Protein AF-A0A7R9D6M9-F1 (afdb_monomer)

Nearest PDB structures (foldseek):
  3lpo-assembly3_C  TM=9.191E-01  e=1.740E-16  Homo sapiens
  3ctt-assembly1_A  TM=8.899E-01  e=1.740E-16  unclassified
  2qmj-assembly1_A  TM=8.897E-01  e=2.655E-16  Homo sapiens
  3l4t-assembly1_A  TM=8.863E-01  e=1.834E-16  Homo sapiens
  3lpp-assembly4_D  TM=9.322E-01  e=1.365E-15  Homo sapiens

Solvent-accessible surface area (backbone atoms only — not comparable to full-atom values): 17136 Å² total; per-residue (Å²): 136,84,58,86,88,43,73,83,57,74,81,57,79,72,51,50,60,60,81,84,39,37,39,42,45,61,80,89,58,89,92,53,48,55,41,77,46,76,38,66,77,36,40,30,23,34,63,90,80,56,42,82,73,45,68,36,71,42,74,47,77,43,76,22,51,99,91,45,73,42,41,32,34,31,33,36,22,31,48,69,45,59,51,83,54,101,42,68,82,56,19,74,74,45,42,35,29,38,44,32,26,24,23,98,81,25,30,20,41,30,64,45,82,49,61,89,86,76,69,93,51,35,74,86,70,46,34,26,30,31,36,41,37,40,34,54,64,57,27,46,34,44,38,59,80,40,77,50,36,93,74,84,48,38,43,36,38,41,38,35,30,55,47,94,62,88,83,87,56,43,24,56,80,81,41,79,50,72,65,48,75,55,70,75,81,92,69,80,85,88,78,83,79,83,92,78,80,56,27,41,44,36,41,59,76,53,76,56,66,63,64,95,55,87,61,67,48,48,31,50,50,70,81,86,78,69,79,73,58,57,66,65,46,59,71,62,65,77,75,68,82,86,82,90,84,67,68,76,69,58,66,69,68,71,80,78,87,89,86,86,84,90,83,89,89,86,85,88,84,85,86,83,83,84,82,85,128

InterPro domains:
  IPR013780 Glycosyl hydrolase, all-beta [G3DSA:2.60.40.1180] (1-77)
  IPR013780 Glycosyl hydrolase, all-beta [G3DSA:2.60.40.1180] (78-193)
  IPR048395 Glycosyl hydrolase family 31, C-terminal domain [PF21365] (1-79)

pLDDT: mean 71.99, std 27.07, range [23.55, 98.38]

Structure (mmCIF, N/CA/C/O backbone):
data_AF-A0A7R9D6M9-F1
#
_entry.id   AF-A0A7R9D6M9-F1
#
loop_
_atom_site.group_PDB
_atom_site.id
_atom_site.type_symbol
_atom_site.label_atom_id
_atom_site.label_alt_id
_atom_site.label_comp_id
_atom_site.label_asym_id
_atom_site.label_entity_id
_atom_site.label_seq_id
_atom_site.pdbx_PDB_ins_code
_atom_site.Cartn_x
_atom_site.Cartn_y
_atom_site.Cartn_z
_atom_site.occupancy
_atom_site.B_iso_or_equiv
_atom_site.auth_seq_id
_atom_site.auth_comp_id
_atom_site.auth_asym_id
_atom_site.auth_atom_id
_atom_site.pdbx_PDB_model_num
ATOM 1 N N . MET A 1 1 ? -14.903 -5.036 -6.578 1.00 66.31 1 MET A N 1
ATOM 2 C CA . MET A 1 1 ? -15.522 -5.324 -5.263 1.00 66.31 1 MET A CA 1
ATOM 3 C C . MET A 1 1 ? -14.760 -6.477 -4.609 1.00 66.31 1 MET A C 1
ATOM 5 O O . MET A 1 1 ? -14.580 -7.490 -5.274 1.00 66.31 1 MET A O 1
ATOM 9 N N . ARG A 1 2 ? -14.240 -6.318 -3.380 1.00 90.12 2 ARG A N 1
ATOM 10 C CA . ARG A 1 2 ? -13.335 -7.298 -2.727 1.00 90.12 2 ARG A CA 1
ATOM 11 C C . ARG A 1 2 ? -14.036 -8.256 -1.755 1.00 90.12 2 ARG A C 1
ATOM 13 O O . ARG A 1 2 ? -13.594 -9.394 -1.635 1.00 90.12 2 ARG A O 1
ATOM 20 N N . PHE A 1 3 ? -15.122 -7.824 -1.114 1.00 93.44 3 PHE A N 1
ATOM 21 C CA . PHE A 1 3 ? -15.822 -8.581 -0.068 1.00 93.44 3 PHE A CA 1
ATOM 22 C C . PHE A 1 3 ? -17.273 -8.946 -0.452 1.00 93.44 3 PHE A C 1
ATOM 24 O O . PHE A 1 3 ? -18.195 -8.676 0.304 1.00 93.44 3 PHE A O 1
ATOM 31 N N . PRO A 1 4 ? -17.525 -9.576 -1.617 1.00 93.94 4 PRO A N 1
ATOM 32 C CA . PRO A 1 4 ? -18.892 -9.840 -2.077 1.00 93.94 4 PRO A CA 1
ATOM 33 C C . PRO A 1 4 ? -19.650 -10.870 -1.224 1.00 93.94 4 PRO A C 1
ATOM 35 O O . PRO A 1 4 ? -20.865 -10.967 -1.342 1.00 93.94 4 PRO A O 1
ATOM 38 N N . LEU A 1 5 ? -18.955 -11.661 -0.400 1.00 95.06 5 LEU A N 1
ATOM 39 C CA . LEU A 1 5 ? -19.565 -12.663 0.486 1.00 95.06 5 LEU A CA 1
ATOM 40 C C . LEU A 1 5 ? -19.966 -12.095 1.854 1.00 95.06 5 LEU A C 1
ATOM 42 O O . LEU A 1 5 ? -20.573 -12.805 2.650 1.00 95.06 5 LEU A O 1
ATOM 46 N N . ASP A 1 6 ? -19.618 -10.839 2.124 1.00 94.62 6 ASP A N 1
ATOM 47 C CA . ASP A 1 6 ? -19.946 -10.141 3.358 1.00 94.62 6 ASP A CA 1
ATOM 48 C C . ASP A 1 6 ? -21.093 -9.164 3.082 1.00 94.62 6 ASP A C 1
ATOM 50 O O . ASP A 1 6 ? -20.899 -8.097 2.494 1.00 94.62 6 ASP A O 1
ATOM 54 N N . ASN A 1 7 ? -22.310 -9.561 3.451 1.00 95.50 7 ASN A N 1
ATOM 55 C CA . ASN A 1 7 ? -23.521 -8.790 3.168 1.00 95.50 7 ASN A CA 1
ATOM 56 C C . ASN A 1 7 ? -23.557 -7.436 3.891 1.00 95.50 7 ASN A C 1
ATOM 58 O O . ASN A 1 7 ? -24.241 -6.530 3.422 1.00 95.50 7 ASN A O 1
ATOM 62 N N . LEU A 1 8 ? -22.796 -7.272 4.980 1.00 94.31 8 LEU A N 1
ATOM 63 C CA . LEU A 1 8 ? -22.682 -6.000 5.692 1.00 94.31 8 LEU A CA 1
ATOM 64 C C . LEU A 1 8 ? -21.988 -4.932 4.841 1.00 94.31 8 LEU A C 1
ATOM 66 O O . LEU A 1 8 ? -22.164 -3.748 5.097 1.00 94.31 8 LEU A O 1
ATOM 70 N N . THR A 1 9 ? -21.258 -5.334 3.795 1.00 95.44 9 THR A N 1
ATOM 71 C CA . THR A 1 9 ? -20.571 -4.408 2.883 1.00 95.44 9 THR A CA 1
ATOM 72 C C . THR A 1 9 ? -21.453 -3.855 1.767 1.00 95.44 9 THR A C 1
ATOM 74 O O . THR A 1 9 ? -21.018 -2.972 1.034 1.00 95.44 9 THR A O 1
ATOM 77 N N . TYR A 1 10 ? -22.677 -4.366 1.596 1.00 94.69 10 TYR A N 1
ATOM 78 C CA . TYR A 1 10 ? -23.499 -4.050 0.420 1.00 94.69 10 TYR A CA 1
ATOM 79 C C . TYR A 1 10 ? -24.078 -2.637 0.453 1.00 94.69 10 TYR A C 1
ATOM 81 O O . TYR A 1 10 ? -24.258 -2.030 -0.599 1.00 94.69 10 TYR A O 1
ATOM 89 N N . GLU A 1 11 ? -24.368 -2.133 1.649 1.00 94.31 11 GLU A N 1
ATOM 90 C CA . GLU A 1 11 ? -24.971 -0.813 1.864 1.00 94.31 11 GLU A CA 1
ATOM 91 C C . GLU A 1 11 ? -23.934 0.247 2.261 1.00 94.31 11 GLU A C 1
ATOM 93 O O . GLU A 1 11 ? -24.293 1.382 2.554 1.00 94.31 11 GLU A O 1
ATOM 98 N N . ILE A 1 12 ? -22.646 -0.108 2.284 1.00 95.00 12 ILE A N 1
ATOM 99 C CA . ILE A 1 12 ? -21.578 0.819 2.651 1.00 95.00 12 ILE A CA 1
ATOM 100 C C . ILE A 1 12 ? -21.237 1.709 1.454 1.00 95.00 12 ILE A C 1
ATOM 102 O O . ILE A 1 12 ? -20.713 1.238 0.444 1.00 95.00 12 ILE A O 1
ATOM 106 N N . ASP A 1 13 ? -21.493 3.005 1.601 1.00 95.12 13 ASP A N 1
ATOM 107 C CA . ASP A 1 13 ? -21.217 4.049 0.608 1.00 95.12 13 ASP A CA 1
ATOM 108 C C . ASP A 1 13 ? -20.351 5.206 1.148 1.00 95.12 13 ASP A C 1
ATOM 110 O O . ASP A 1 13 ? -19.998 6.125 0.407 1.00 95.12 13 ASP A O 1
ATOM 114 N N . TYR A 1 14 ? -19.967 5.143 2.425 1.00 94.69 14 TYR A N 1
ATOM 115 C CA . TYR A 1 14 ? -19.193 6.168 3.133 1.00 94.69 14 TYR A CA 1
ATOM 116 C C . TYR A 1 14 ? -17.702 5.826 3.295 1.00 94.69 14 TYR A C 1
ATOM 118 O O . TYR A 1 14 ? -16.930 6.649 3.782 1.00 94.69 14 TYR A O 1
ATOM 126 N N . GLU A 1 15 ? -17.276 4.640 2.863 1.00 96.69 15 GLU A N 1
ATOM 127 C CA . GLU A 1 15 ? -15.874 4.235 2.732 1.00 96.69 15 GLU A CA 1
ATOM 128 C C . GLU A 1 15 ? -15.659 3.522 1.394 1.00 96.69 15 GLU A C 1
ATOM 130 O O . GLU A 1 15 ? -16.601 3.034 0.766 1.00 96.69 15 GLU A O 1
ATOM 135 N N . PHE A 1 16 ? -14.412 3.460 0.927 1.00 96.88 16 PHE A N 1
ATOM 136 C CA . PHE A 1 16 ? -14.099 2.765 -0.320 1.00 96.88 16 PHE A CA 1
ATOM 137 C C . PHE A 1 16 ? -12.678 2.207 -0.342 1.00 96.88 16 PHE A C 1
ATOM 139 O O . PHE A 1 16 ? -11.793 2.652 0.388 1.00 96.88 16 PHE A O 1
ATOM 146 N N . LEU A 1 17 ? -12.452 1.226 -1.219 1.00 97.19 17 LEU A N 1
ATOM 147 C CA . LEU A 1 17 ? -11.136 0.640 -1.458 1.00 97.19 17 LEU A CA 1
ATOM 148 C C . LEU A 1 17 ? -10.481 1.252 -2.694 1.00 97.19 17 LEU A C 1
ATOM 150 O O . LEU A 1 17 ? -11.086 1.300 -3.767 1.00 97.19 17 LEU A O 1
ATOM 154 N N . TRP A 1 18 ? -9.203 1.601 -2.580 1.00 97.06 18 TRP A N 1
ATOM 155 C CA . TRP A 1 18 ? -8.341 1.746 -3.742 1.00 97.06 18 TRP A CA 1
ATOM 156 C C . TRP A 1 18 ? -7.790 0.369 -4.120 1.00 97.06 18 TRP A C 1
ATOM 158 O O . TRP A 1 18 ? -6.975 -0.228 -3.410 1.00 97.06 18 TRP A O 1
ATOM 168 N N . GLY A 1 19 ? -8.296 -0.163 -5.234 1.00 94.31 19 GLY A N 1
ATOM 169 C CA . GLY A 1 19 ? -8.020 -1.538 -5.637 1.00 94.31 19 GLY A CA 1
ATOM 170 C C . GLY A 1 19 ? -8.628 -2.525 -4.639 1.00 94.31 19 GLY A C 1
ATOM 171 O O . GLY A 1 19 ? -9.830 -2.488 -4.371 1.00 94.31 19 GLY A O 1
ATOM 172 N N . SER A 1 20 ? -7.803 -3.422 -4.101 1.00 94.25 20 SER A N 1
ATOM 173 C CA . SER A 1 20 ? -8.212 -4.434 -3.117 1.00 94.25 20 SER A CA 1
ATOM 174 C C . SER A 1 20 ? -7.640 -4.231 -1.717 1.00 94.25 20 SER A C 1
ATOM 176 O O . SER A 1 20 ? -7.987 -5.004 -0.822 1.00 94.25 20 SER A O 1
ATOM 178 N N . ASP A 1 21 ? -6.754 -3.252 -1.525 1.00 96.81 21 ASP A N 1
ATOM 179 C CA . ASP A 1 21 ? -5.744 -3.352 -0.465 1.00 96.81 21 ASP A CA 1
ATOM 180 C C . ASP A 1 21 ? -5.579 -2.102 0.402 1.00 96.81 21 ASP A C 1
ATOM 182 O O . ASP A 1 21 ? -5.024 -2.208 1.495 1.00 96.81 21 ASP A O 1
ATOM 186 N N . LEU A 1 22 ? -6.100 -0.949 -0.024 1.00 98.12 22 LEU A N 1
ATOM 187 C CA . LEU A 1 22 ? -6.111 0.278 0.772 1.00 98.12 22 LEU A CA 1
ATOM 188 C C . LEU A 1 22 ? -7.551 0.744 0.975 1.00 98.12 22 LEU A C 1
ATOM 190 O O . LEU A 1 22 ? -8.220 1.083 0.004 1.00 98.12 22 LEU A O 1
ATOM 194 N N . LEU A 1 23 ? -8.018 0.761 2.220 1.00 98.38 23 LEU A N 1
ATOM 195 C CA . LEU A 1 23 ? -9.327 1.278 2.613 1.00 98.38 23 LEU A CA 1
ATOM 196 C C . LEU A 1 23 ? -9.204 2.743 3.028 1.00 98.38 23 LEU A C 1
ATOM 198 O O . LEU A 1 23 ? -8.333 3.097 3.825 1.00 98.38 23 LEU A O 1
ATOM 202 N N . ILE A 1 24 ? -10.080 3.576 2.475 1.00 98.31 24 ILE A N 1
ATOM 203 C CA . ILE A 1 24 ? -10.155 5.013 2.711 1.00 98.31 24 ILE A CA 1
ATOM 204 C C . ILE A 1 24 ? -11.471 5.305 3.421 1.00 98.31 24 ILE A C 1
ATOM 206 O O . ILE A 1 24 ? -12.541 5.007 2.889 1.00 98.31 24 ILE A O 1
ATOM 210 N N . VAL A 1 25 ? -11.374 5.903 4.609 1.00 97.81 25 VAL A N 1
ATOM 211 C CA . VAL A 1 25 ? -12.523 6.172 5.484 1.00 97.81 25 VAL A CA 1
ATOM 212 C C . VAL A 1 25 ? -12.611 7.684 5.733 1.00 97.81 25 VAL A C 1
ATOM 214 O O . VAL A 1 25 ? -12.042 8.181 6.706 1.00 97.81 25 VAL A O 1
ATOM 217 N N . PRO A 1 26 ? -13.234 8.459 4.826 1.00 96.69 26 PRO A N 1
ATOM 218 C CA . PRO A 1 26 ? -13.352 9.907 4.969 1.00 96.69 26 PRO A CA 1
ATOM 219 C C . PRO A 1 26 ? -14.263 10.310 6.138 1.00 96.69 26 PRO A C 1
ATOM 221 O O . PRO A 1 26 ? -15.206 9.607 6.493 1.00 96.69 26 PRO A O 1
ATOM 224 N N . VAL A 1 27 ? -14.016 11.494 6.703 1.00 95.94 27 VAL A N 1
ATOM 225 C CA . VAL A 1 27 ? -14.952 12.145 7.632 1.00 95.94 27 VAL A CA 1
ATOM 226 C C . VAL A 1 27 ? -15.990 12.908 6.816 1.00 95.94 27 VAL A C 1
ATOM 228 O O . VAL A 1 27 ? -15.635 13.807 6.055 1.00 95.94 27 VAL A O 1
ATOM 231 N N . LEU A 1 28 ? -17.263 12.542 6.968 1.00 94.75 28 LEU A N 1
ATOM 232 C CA . LEU A 1 28 ? -18.378 13.128 6.210 1.00 94.75 28 LEU A CA 1
ATOM 233 C C . LEU A 1 28 ? -19.290 14.022 7.065 1.00 94.75 28 LEU A C 1
ATOM 235 O O . LEU A 1 28 ? -20.163 14.703 6.532 1.00 94.75 28 LEU A O 1
ATOM 239 N N . GLU A 1 29 ? -19.078 14.036 8.381 1.00 94.00 29 GLU A N 1
ATOM 240 C CA . GLU A 1 29 ? -19.835 14.849 9.331 1.00 94.00 29 GLU A CA 1
ATOM 241 C C . GLU A 1 29 ? -19.045 16.095 9.744 1.00 94.00 29 GLU A C 1
ATOM 243 O O . GLU A 1 29 ? -17.836 16.047 9.981 1.00 94.00 29 GLU A O 1
ATOM 248 N N . GLU A 1 30 ? -19.737 17.228 9.853 1.00 94.38 30 GLU A N 1
ATOM 249 C CA . GLU A 1 30 ? -19.117 18.493 10.238 1.00 94.38 30 GLU A CA 1
ATOM 250 C C . GLU A 1 30 ? -18.541 18.420 11.663 1.00 94.38 30 GLU A C 1
ATOM 252 O O . GLU A 1 30 ? -19.205 17.967 12.594 1.00 94.38 30 GLU A O 1
ATOM 257 N N . ASN A 1 31 ? -17.312 18.914 11.846 1.00 94.06 31 ASN A N 1
ATOM 258 C CA . ASN A 1 31 ? -16.606 18.985 13.134 1.00 94.06 31 ASN A CA 1
ATOM 259 C C . ASN A 1 31 ? -16.344 17.631 13.828 1.00 94.06 31 ASN A C 1
ATOM 261 O O . ASN A 1 31 ? -15.867 17.612 14.968 1.00 94.06 31 ASN A O 1
ATOM 265 N N . ALA A 1 32 ? -16.603 16.501 13.163 1.00 94.69 32 ALA A N 1
ATOM 266 C CA . ALA A 1 32 ? -16.262 15.187 13.687 1.00 94.69 32 ALA A CA 1
ATOM 267 C C . ALA A 1 32 ? -14.737 14.985 13.702 1.00 94.69 32 ALA A C 1
ATOM 269 O O . ALA A 1 32 ? -14.033 15.321 12.753 1.00 94.69 32 ALA A O 1
ATOM 270 N N . THR A 1 33 ? -14.222 14.430 14.802 1.00 94.88 33 THR A N 1
ATOM 271 C CA . THR A 1 33 ? -12.794 14.082 14.972 1.00 94.88 33 THR A CA 1
ATOM 272 C C . THR A 1 33 ? -12.563 12.574 15.066 1.00 94.88 33 THR A C 1
ATOM 274 O O . THR A 1 33 ? -11.451 12.106 15.320 1.00 94.88 33 THR A O 1
ATOM 277 N N . GLN A 1 34 ? -13.635 11.804 14.889 1.00 95.50 34 GLN A N 1
ATOM 278 C CA . GLN A 1 34 ? -13.651 10.353 14.845 1.00 95.50 34 GLN A CA 1
ATOM 279 C C . GLN A 1 34 ? -14.670 9.912 13.798 1.00 95.50 34 GLN A C 1
ATOM 281 O O . GLN A 1 34 ? -15.676 10.588 13.593 1.00 95.50 34 GLN A O 1
ATOM 286 N N . VAL A 1 35 ? -14.424 8.767 13.172 1.00 95.62 35 VAL A N 1
ATOM 287 C CA . VAL A 1 35 ? -15.349 8.148 12.219 1.00 95.62 35 VAL A CA 1
ATOM 288 C C . VAL A 1 35 ? -15.629 6.717 12.651 1.00 95.62 35 VAL A C 1
ATOM 290 O O . VAL A 1 35 ? -14.714 5.986 13.037 1.00 95.62 35 VAL A O 1
ATOM 293 N N . SER A 1 36 ? -16.900 6.326 12.630 1.00 95.50 36 SER A N 1
ATOM 294 C CA . SER A 1 36 ? -17.293 4.935 12.844 1.00 95.50 36 SER A CA 1
ATOM 295 C C . SER A 1 36 ? -17.443 4.258 11.494 1.00 95.50 36 SER A C 1
ATOM 297 O O . SER A 1 36 ? -18.136 4.780 10.628 1.00 95.50 36 SER A O 1
ATOM 299 N N . THR A 1 37 ? -16.794 3.111 11.321 1.00 96.25 37 THR A N 1
ATOM 300 C CA . THR A 1 37 ? -16.859 2.358 10.070 1.00 96.25 37 THR A CA 1
ATOM 301 C C . THR A 1 37 ? -16.882 0.857 10.300 1.00 96.25 37 THR A C 1
ATOM 303 O O . THR A 1 37 ? -16.367 0.374 11.313 1.00 96.25 37 THR A O 1
ATOM 306 N N . TYR A 1 38 ? -17.457 0.115 9.358 1.00 97.38 38 TYR A N 1
ATOM 307 C CA . TYR A 1 38 ? -17.373 -1.337 9.320 1.00 97.38 38 TYR A CA 1
ATOM 308 C C . TYR A 1 38 ? -16.071 -1.765 8.651 1.00 97.38 38 TYR A C 1
ATOM 310 O O . TYR A 1 38 ? -15.799 -1.390 7.523 1.00 97.38 38 TYR A O 1
ATOM 318 N N . LEU A 1 39 ? -15.272 -2.595 9.317 1.00 97.50 39 LEU A N 1
ATOM 319 C CA . LEU A 1 39 ? -14.106 -3.206 8.689 1.00 97.50 39 LEU A CA 1
ATOM 320 C C . LEU A 1 39 ? -14.451 -4.634 8.259 1.00 97.50 39 LEU A C 1
ATOM 322 O O . LEU A 1 39 ? -14.681 -5.466 9.142 1.00 97.50 39 LEU A O 1
ATOM 326 N N . PRO A 1 40 ? -14.427 -4.962 6.953 1.00 96.50 40 PRO A N 1
ATOM 327 C CA . PRO A 1 40 ? -14.660 -6.323 6.471 1.00 96.50 40 PRO A CA 1
ATOM 328 C C . PRO A 1 40 ? -13.652 -7.326 7.037 1.00 96.50 40 PRO A C 1
ATOM 330 O O . PRO A 1 40 ? -12.567 -6.942 7.480 1.00 96.50 40 PRO A O 1
ATOM 333 N N . GLN A 1 41 ? -13.980 -8.619 7.013 1.00 96.06 41 GLN A N 1
ATOM 334 C CA . GLN A 1 41 ? -13.124 -9.678 7.570 1.00 96.06 41 GLN A CA 1
ATOM 335 C C . GLN A 1 41 ? -11.723 -9.711 6.922 1.00 96.06 41 GLN A C 1
ATOM 337 O O . GLN A 1 41 ? -11.544 -10.195 5.804 1.00 96.06 41 GLN A O 1
ATOM 342 N N . SER A 1 42 ? -10.724 -9.192 7.641 1.00 96.44 42 SER A N 1
ATOM 343 C CA . SER A 1 42 ? -9.300 -9.149 7.288 1.00 96.44 42 SER A CA 1
ATOM 344 C C . SER A 1 42 ? -8.519 -8.520 8.446 1.00 96.44 42 SER A C 1
ATOM 346 O O . SER A 1 42 ? -9.079 -7.751 9.223 1.00 96.44 42 SER A O 1
ATOM 348 N N . LEU A 1 43 ? -7.204 -8.737 8.515 1.00 96.62 43 LEU A N 1
ATOM 349 C CA . LEU A 1 43 ? -6.353 -7.826 9.284 1.00 96.62 43 LEU A CA 1
ATOM 350 C C . LEU A 1 43 ? -6.357 -6.445 8.617 1.00 96.62 43 LEU A C 1
ATOM 352 O O . LEU A 1 43 ? -6.316 -6.357 7.385 1.00 96.62 43 LEU A O 1
ATOM 356 N N . TRP A 1 44 ? -6.386 -5.391 9.425 1.00 97.88 44 TRP A N 1
ATOM 357 C CA . TRP A 1 44 ? -6.329 -4.001 8.981 1.00 97.88 44 TRP A CA 1
ATOM 358 C C . TRP A 1 44 ? -5.249 -3.259 9.748 1.00 97.88 44 TRP A C 1
ATOM 360 O O . TRP A 1 44 ? -5.285 -3.206 10.978 1.00 97.88 44 TRP A O 1
ATOM 370 N N . TYR A 1 45 ? -4.298 -2.686 9.022 1.00 96.69 45 TYR A N 1
ATOM 371 C CA . TYR A 1 45 ? -3.183 -1.932 9.577 1.00 96.69 45 TYR A CA 1
ATOM 372 C C . TYR A 1 45 ? -3.348 -0.450 9.272 1.00 96.69 45 TYR A C 1
ATOM 374 O O . TYR A 1 45 ? -3.615 -0.089 8.134 1.00 96.69 45 TYR A O 1
ATOM 382 N N . ASP A 1 46 ? -3.146 0.417 10.253 1.00 96.00 46 ASP A N 1
ATOM 383 C CA . ASP A 1 46 ? -3.128 1.860 10.032 1.00 96.00 46 ASP A CA 1
ATOM 384 C C . ASP A 1 46 ? -1.961 2.242 9.112 1.00 96.00 46 ASP A C 1
ATOM 386 O O . ASP A 1 46 ? -0.822 1.858 9.360 1.00 96.00 46 ASP A O 1
ATOM 390 N N . PHE A 1 47 ? -2.218 2.985 8.039 1.00 95.69 47 PHE A N 1
ATOM 391 C CA . PHE A 1 47 ? -1.196 3.307 7.039 1.00 95.69 47 PHE A CA 1
ATOM 392 C C . PHE A 1 47 ? -0.037 4.137 7.618 1.00 95.69 47 PHE A C 1
ATOM 394 O O . PHE A 1 47 ? 1.124 3.913 7.272 1.00 95.69 47 PHE A O 1
ATOM 401 N N . TYR A 1 48 ? -0.331 5.074 8.523 1.00 92.56 48 TYR A N 1
ATOM 402 C CA . TYR A 1 48 ? 0.637 6.049 9.030 1.00 92.56 48 TYR A CA 1
ATOM 403 C C . TYR A 1 48 ? 1.512 5.482 10.148 1.00 92.56 48 TYR A C 1
ATOM 405 O O . TYR A 1 48 ? 2.734 5.621 10.147 1.00 92.56 48 TYR A O 1
ATOM 413 N N . THR A 1 49 ? 0.875 4.847 11.125 1.00 90.12 49 THR A N 1
ATOM 414 C CA . THR A 1 49 ? 1.508 4.282 12.321 1.00 90.12 49 THR A CA 1
ATOM 415 C C . THR A 1 49 ? 1.911 2.829 12.128 1.00 90.12 49 THR A C 1
ATOM 417 O O . THR A 1 49 ? 2.713 2.304 12.907 1.00 90.12 49 THR A O 1
ATOM 420 N N . SER A 1 50 ? 1.352 2.178 11.103 1.00 88.88 50 SER A N 1
ATOM 421 C CA . SER A 1 50 ? 1.534 0.760 10.808 1.00 88.88 50 SER A CA 1
ATOM 422 C C . SER A 1 50 ? 1.066 -0.183 11.927 1.00 88.88 50 SER A C 1
ATOM 424 O O . SER A 1 50 ? 1.465 -1.349 11.978 1.00 88.88 50 SER A O 1
ATOM 426 N N . ALA A 1 51 ? 0.232 0.314 12.845 1.00 87.12 51 ALA A N 1
ATOM 427 C CA . ALA A 1 51 ? -0.346 -0.468 13.928 1.00 87.12 51 ALA A CA 1
ATOM 428 C C . ALA A 1 51 ? -1.487 -1.354 13.414 1.00 87.12 51 ALA A C 1
ATOM 430 O O . ALA A 1 51 ? -2.244 -0.947 12.538 1.00 87.12 51 ALA A O 1
ATOM 431 N N . LEU A 1 52 ? -1.642 -2.551 13.984 1.00 93.06 52 LEU A N 1
ATOM 432 C CA . LEU A 1 52 ? -2.839 -3.358 13.755 1.00 93.06 52 LEU A CA 1
ATOM 433 C C . LEU A 1 52 ? -4.036 -2.657 14.413 1.00 93.06 52 LEU A C 1
ATOM 435 O O . LEU A 1 52 ? -4.022 -2.408 15.617 1.00 93.06 52 LEU A O 1
ATOM 439 N N . VAL A 1 53 ? -5.053 -2.345 13.617 1.00 95.00 53 VAL A N 1
ATOM 440 C CA . VAL A 1 53 ? -6.281 -1.667 14.049 1.00 95.00 53 VAL A CA 1
ATOM 441 C C . VAL A 1 53 ? -7.365 -2.681 14.399 1.00 95.00 53 VAL A C 1
ATOM 443 O O . VAL A 1 53 ? -8.049 -2.540 15.410 1.00 95.00 53 VAL A O 1
ATOM 446 N N . SER A 1 54 ? -7.546 -3.706 13.565 1.00 95.25 54 SER A N 1
ATOM 447 C CA . SER A 1 54 ? -8.623 -4.685 13.731 1.00 95.25 54 SER A CA 1
ATOM 448 C C . SER A 1 54 ? -8.342 -5.976 12.965 1.00 95.25 54 SER A C 1
ATOM 450 O O . SER A 1 54 ? -7.633 -5.967 11.962 1.00 95.25 54 SER A O 1
ATOM 452 N N . HIS A 1 55 ? -8.973 -7.064 13.409 1.00 95.31 55 HIS A N 1
ATOM 453 C CA . HIS A 1 55 ? -9.086 -8.328 12.666 1.00 95.31 55 HIS A CA 1
ATOM 454 C C . HIS A 1 55 ? -10.318 -8.359 11.737 1.00 95.31 55 HIS A C 1
ATOM 456 O O . HIS A 1 55 ? -10.627 -9.392 11.143 1.00 95.31 55 HIS A O 1
ATOM 462 N N . GLY A 1 56 ? -11.024 -7.229 11.608 1.00 95.88 56 GLY A N 1
ATOM 463 C CA . GLY A 1 56 ? -12.180 -7.086 10.728 1.00 95.88 56 GLY A CA 1
ATOM 464 C C . GLY A 1 56 ? -13.438 -7.778 11.255 1.00 95.88 56 GLY A C 1
ATOM 465 O O . GLY A 1 56 ? -13.519 -8.145 12.429 1.00 95.88 56 GLY A O 1
ATOM 466 N N . GLY A 1 57 ? -14.436 -7.888 10.381 1.00 95.75 57 GLY A N 1
ATOM 467 C CA . GLY A 1 57 ? -15.744 -8.480 10.657 1.00 95.75 57 GLY A CA 1
ATOM 468 C C . GLY A 1 57 ? -16.623 -7.649 11.596 1.00 95.75 57 GLY A C 1
ATOM 469 O O . GLY A 1 57 ? -17.588 -8.174 12.152 1.00 95.75 57 GLY A O 1
ATOM 470 N N . LYS A 1 58 ? -16.280 -6.377 11.845 1.00 96.06 58 LYS A N 1
ATOM 471 C CA . LYS A 1 58 ? -16.928 -5.555 12.878 1.00 96.06 58 LYS A CA 1
ATOM 472 C C . LYS A 1 58 ? -16.794 -4.058 12.628 1.00 96.06 58 LYS A C 1
ATOM 474 O O . LYS A 1 58 ? -15.851 -3.607 11.980 1.00 96.06 58 LYS A O 1
ATOM 479 N N . ASN A 1 59 ? -17.688 -3.300 13.259 1.00 96.56 59 ASN A N 1
ATOM 480 C CA . ASN A 1 59 ? -17.562 -1.852 13.370 1.00 96.56 59 ASN A CA 1
ATOM 481 C C . ASN A 1 59 ? -16.418 -1.462 14.309 1.00 96.56 59 ASN A C 1
ATOM 483 O O . ASN A 1 59 ? -16.202 -2.089 15.351 1.00 96.56 59 ASN A O 1
ATOM 487 N N . VAL A 1 60 ? -15.712 -0.399 13.945 1.00 96.62 60 VAL A N 1
ATOM 488 C CA . VAL A 1 60 ? -14.676 0.246 14.749 1.00 96.62 60 VAL A CA 1
ATOM 489 C C . VAL A 1 60 ? -14.856 1.757 14.698 1.00 96.62 60 VAL A C 1
ATOM 491 O O . VAL A 1 60 ? -15.446 2.290 13.760 1.00 96.62 60 VAL A O 1
ATOM 494 N N . THR A 1 61 ? -14.299 2.449 15.685 1.00 96.56 61 THR A N 1
ATOM 495 C CA . THR A 1 61 ? -14.199 3.908 15.682 1.00 96.56 61 THR A CA 1
ATOM 496 C C . THR A 1 61 ? -12.735 4.297 15.520 1.00 96.56 61 THR A C 1
ATOM 498 O O . THR A 1 61 ? -11.882 3.857 16.292 1.00 96.56 61 THR A O 1
ATOM 501 N N . LEU A 1 62 ? -12.440 5.090 14.492 1.00 95.88 62 LEU A N 1
ATOM 502 C CA . LEU A 1 62 ? -11.097 5.543 14.141 1.00 95.88 62 LEU A CA 1
ATOM 503 C C . LEU A 1 62 ? -10.935 7.015 14.511 1.00 95.88 62 LEU A C 1
ATOM 505 O O . LEU A 1 62 ? -11.850 7.812 14.307 1.00 95.88 62 LEU A O 1
ATOM 509 N N . ASN A 1 63 ? -9.754 7.382 15.006 1.00 94.50 63 ASN A N 1
ATOM 510 C CA . ASN A 1 63 ? -9.389 8.787 15.163 1.00 94.50 63 ASN A CA 1
ATOM 511 C C . ASN A 1 63 ? -9.194 9.415 13.782 1.00 94.50 63 ASN A C 1
ATOM 513 O O . ASN A 1 63 ? -8.439 8.888 12.969 1.00 94.50 63 ASN A O 1
ATOM 517 N N . ALA A 1 64 ? -9.833 10.556 13.558 1.00 94.44 64 ALA A N 1
ATOM 518 C CA . ALA A 1 64 ? -9.752 11.329 12.328 1.00 94.44 64 ALA A CA 1
ATOM 519 C C . ALA A 1 64 ? -9.613 12.821 12.682 1.00 94.44 64 ALA A C 1
ATOM 521 O O . ALA A 1 64 ? -10.573 13.584 12.554 1.00 94.44 64 ALA A O 1
ATOM 522 N N . PRO A 1 65 ? -8.461 13.241 13.246 1.00 93.62 65 PRO A N 1
ATOM 523 C CA . PRO A 1 65 ? -8.214 14.653 13.515 1.00 93.62 65 PRO A CA 1
ATOM 524 C C . PRO A 1 65 ? -8.263 15.461 12.212 1.00 93.62 65 PRO A C 1
ATOM 526 O O . PRO A 1 65 ? -8.141 14.915 11.119 1.00 93.62 65 PRO A O 1
ATOM 529 N N . LEU A 1 66 ? -8.409 16.780 12.333 1.00 92.38 66 LEU A N 1
ATOM 530 C CA . LEU A 1 66 ? -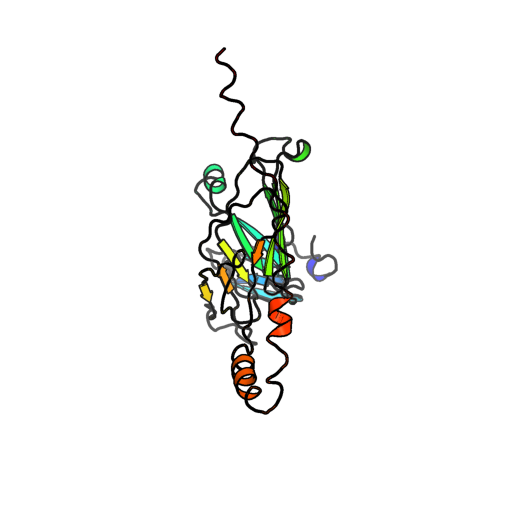8.655 17.682 11.201 1.00 92.38 66 LEU A CA 1
ATOM 531 C C . LEU A 1 66 ? -7.630 17.568 10.052 1.00 92.38 66 LEU A C 1
ATOM 533 O O . LEU A 1 66 ? -7.945 17.890 8.911 1.00 92.38 66 LEU A O 1
ATOM 537 N N . ASP A 1 67 ? -6.407 17.137 10.350 1.00 93.62 67 ASP A N 1
ATOM 538 C CA . ASP A 1 67 ? -5.296 17.020 9.407 1.00 93.62 67 ASP A CA 1
ATOM 539 C C . ASP A 1 67 ? -5.094 15.605 8.837 1.00 93.62 67 ASP A C 1
ATOM 541 O O . ASP A 1 67 ? -4.186 15.402 8.030 1.00 93.62 67 ASP A O 1
ATOM 545 N N . THR A 1 68 ? -5.910 14.625 9.239 1.00 91.62 68 THR A N 1
ATOM 546 C CA . THR A 1 68 ? -5.675 13.213 8.920 1.00 91.62 68 THR A CA 1
ATOM 547 C C . THR A 1 68 ? -6.964 12.497 8.538 1.00 91.62 68 THR A C 1
ATOM 549 O O . THR A 1 68 ? -7.895 12.378 9.332 1.00 91.62 68 THR A O 1
ATOM 552 N N . ILE A 1 69 ? -6.978 11.930 7.333 1.00 95.75 69 ILE A N 1
ATOM 553 C CA . ILE A 1 69 ? -8.011 10.984 6.902 1.00 95.75 69 ILE A CA 1
ATOM 554 C C . ILE A 1 69 ? -7.538 9.568 7.254 1.00 95.75 69 ILE A C 1
ATOM 556 O O . ILE A 1 69 ? -6.419 9.213 6.879 1.00 95.75 69 ILE A O 1
ATOM 560 N N . PRO A 1 70 ? -8.345 8.739 7.937 1.00 97.56 70 PRO A N 1
ATOM 561 C CA . PRO A 1 70 ? -7.986 7.352 8.198 1.00 97.56 70 PRO A CA 1
ATOM 562 C C . PRO A 1 70 ? -7.771 6.544 6.912 1.00 97.56 70 PRO A C 1
ATOM 564 O O . PRO A 1 70 ? -8.627 6.486 6.026 1.00 97.56 70 PRO A O 1
ATOM 567 N N . LEU A 1 71 ? -6.614 5.884 6.850 1.00 98.25 71 LEU A N 1
ATOM 568 C CA . LEU A 1 71 ? -6.205 4.997 5.766 1.00 98.25 71 LEU A CA 1
ATOM 569 C C . LEU A 1 71 ? -5.770 3.661 6.362 1.00 98.25 71 LEU A C 1
ATOM 571 O O . LEU A 1 71 ? -4.881 3.631 7.216 1.00 98.25 71 LEU A O 1
ATOM 575 N N . LEU A 1 72 ? -6.366 2.561 5.903 1.00 98.38 72 LEU A N 1
ATOM 576 C CA . LEU A 1 72 ? -6.070 1.224 6.413 1.00 98.38 72 LEU A CA 1
ATOM 577 C C . LEU A 1 72 ? -5.566 0.304 5.301 1.00 98.38 72 LEU A C 1
ATOM 579 O O . LEU A 1 72 ? -6.212 0.124 4.272 1.00 98.38 72 LEU A O 1
ATOM 583 N N . VAL A 1 73 ? -4.418 -0.322 5.527 1.00 98.38 73 VAL A N 1
ATOM 584 C CA . VAL A 1 73 ? -3.825 -1.328 4.647 1.00 98.38 73 VAL A CA 1
ATOM 585 C C . VAL A 1 73 ? -4.344 -2.704 5.035 1.00 98.38 73 VAL A C 1
ATOM 587 O O . VAL A 1 73 ? -4.262 -3.119 6.194 1.00 98.38 73 VAL A O 1
ATOM 590 N N . ARG A 1 74 ? -4.865 -3.435 4.056 1.00 98.31 74 ARG A N 1
ATOM 591 C CA . ARG A 1 74 ? -5.389 -4.787 4.235 1.00 98.31 74 ARG A CA 1
ATOM 592 C C . ARG A 1 74 ? -4.246 -5.782 4.445 1.00 98.31 74 ARG A C 1
ATOM 594 O O . ARG A 1 74 ? -3.287 -5.804 3.676 1.00 98.31 74 ARG A O 1
ATOM 601 N N . GLY A 1 75 ? -4.364 -6.668 5.428 1.00 97.69 75 GLY A N 1
ATOM 602 C CA . GLY A 1 75 ? -3.491 -7.833 5.550 1.00 97.69 75 GLY A CA 1
ATOM 603 C C . GLY A 1 75 ? -3.571 -8.733 4.313 1.00 97.69 75 GLY A C 1
ATOM 604 O O . GLY A 1 75 ? -4.626 -8.904 3.694 1.00 97.69 75 GLY A O 1
ATOM 605 N N . GLY A 1 76 ? -2.435 -9.303 3.936 1.00 97.38 76 GLY A N 1
ATOM 606 C CA . GLY A 1 76 ? -2.284 -10.086 2.716 1.00 97.38 76 GLY A CA 1
ATOM 607 C C . GLY A 1 76 ? -1.893 -9.263 1.491 1.00 97.38 76 GLY A C 1
ATOM 608 O O . GLY A 1 76 ? -1.930 -9.801 0.385 1.00 97.38 76 GLY A O 1
ATOM 609 N N . SER A 1 77 ? -1.524 -7.991 1.655 1.00 98.00 77 SER A N 1
ATOM 610 C CA . SER A 1 77 ? -1.206 -7.090 0.545 1.00 98.00 77 SER A CA 1
ATOM 611 C C . SER A 1 77 ? 0.218 -6.545 0.601 1.00 98.00 77 SER A C 1
ATOM 613 O O . SER A 1 77 ? 0.806 -6.378 1.670 1.00 98.00 77 SER A O 1
ATOM 615 N N . ILE A 1 78 ? 0.789 -6.272 -0.569 1.00 98.00 78 ILE A N 1
ATOM 616 C CA . ILE A 1 78 ? 2.058 -5.566 -0.717 1.00 98.00 78 ILE A CA 1
ATOM 617 C C . ILE A 1 78 ? 1.808 -4.349 -1.598 1.00 98.00 78 ILE A C 1
ATOM 619 O O . ILE A 1 78 ? 1.546 -4.489 -2.789 1.00 98.00 78 ILE A O 1
ATOM 623 N N . LEU A 1 79 ? 1.912 -3.158 -1.013 1.00 97.81 79 LEU A N 1
ATOM 624 C CA . LEU A 1 79 ? 1.729 -1.898 -1.723 1.00 97.81 79 LEU A CA 1
ATOM 625 C C . LEU A 1 79 ? 3.084 -1.374 -2.217 1.00 97.81 79 LEU A C 1
ATOM 627 O O . LEU A 1 79 ? 3.933 -1.030 -1.383 1.00 97.81 79 LEU A O 1
ATOM 631 N N . PRO A 1 80 ? 3.319 -1.293 -3.539 1.00 95.88 80 PRO A N 1
ATOM 632 C CA . PRO A 1 80 ? 4.422 -0.515 -4.069 1.00 95.88 80 PRO A CA 1
ATOM 633 C C . PRO A 1 80 ? 4.091 0.977 -4.007 1.00 95.88 80 PRO A C 1
ATOM 635 O O . PRO A 1 80 ? 3.000 1.421 -4.350 1.00 95.88 80 PRO A O 1
ATOM 638 N N . MET A 1 81 ? 5.058 1.761 -3.558 1.00 94.75 81 MET A N 1
ATOM 639 C CA . MET A 1 81 ? 4.967 3.206 -3.385 1.00 94.75 81 MET A CA 1
ATOM 640 C C . MET A 1 81 ? 6.249 3.850 -3.900 1.00 94.75 81 MET A C 1
ATOM 642 O O . MET A 1 81 ? 7.251 3.174 -4.115 1.00 94.75 81 MET A O 1
ATOM 646 N N . GLN A 1 82 ? 6.250 5.166 -4.055 1.00 92.06 82 GLN A N 1
ATOM 647 C CA . GLN A 1 82 ? 7.441 5.920 -4.427 1.00 92.06 82 GLN A CA 1
ATOM 648 C C . GLN A 1 82 ? 7.575 7.127 -3.507 1.00 92.06 82 GLN A C 1
ATOM 650 O O . GLN A 1 82 ? 6.572 7.661 -3.030 1.00 92.06 82 GLN A O 1
ATOM 655 N N . GLU A 1 83 ? 8.806 7.548 -3.223 1.00 86.75 83 GLU A N 1
ATOM 656 C CA . GLU A 1 83 ? 9.018 8.758 -2.430 1.00 86.75 83 GLU A CA 1
ATOM 657 C C . GLU A 1 83 ? 8.421 9.978 -3.146 1.00 86.75 83 GLU A C 1
ATOM 659 O O . GLU A 1 83 ? 8.776 10.235 -4.303 1.00 86.75 83 GLU A O 1
ATOM 664 N N . PRO A 1 84 ? 7.520 10.741 -2.504 1.00 93.38 84 PRO A N 1
ATOM 665 C CA . PRO A 1 84 ? 6.885 11.873 -3.156 1.00 93.38 84 PRO A CA 1
ATOM 666 C C . PRO A 1 84 ? 7.890 12.995 -3.438 1.00 93.38 84 PRO A C 1
ATOM 668 O O . PRO A 1 84 ? 8.943 13.130 -2.819 1.00 93.38 84 PRO A O 1
ATOM 671 N N . SER A 1 85 ? 7.562 13.825 -4.417 1.00 95.94 85 SER A N 1
ATOM 672 C CA . SER A 1 85 ? 8.293 15.039 -4.780 1.00 95.94 85 SER A CA 1
ATOM 673 C C . SER A 1 85 ? 7.296 16.066 -5.301 1.00 95.94 85 SER A C 1
ATOM 675 O O . SER A 1 85 ? 6.112 15.772 -5.440 1.00 95.94 85 SER A O 1
ATOM 677 N N . ALA A 1 86 ? 7.762 17.281 -5.588 1.00 96.88 86 ALA A N 1
ATOM 678 C CA . ALA A 1 86 ? 6.883 18.375 -6.004 1.00 96.88 86 ALA A CA 1
ATOM 679 C C . ALA A 1 86 ? 6.104 18.096 -7.307 1.00 96.88 86 ALA A C 1
ATOM 681 O O . ALA A 1 86 ? 5.068 18.710 -7.537 1.00 96.88 86 ALA A O 1
ATOM 682 N N . THR A 1 87 ? 6.594 17.193 -8.164 1.00 96.81 87 THR A N 1
ATOM 683 C CA . THR A 1 87 ? 5.932 16.797 -9.416 1.00 96.81 87 THR A CA 1
ATOM 684 C C . THR A 1 87 ? 6.074 15.300 -9.658 1.00 96.81 87 THR A C 1
ATOM 686 O O . THR A 1 87 ? 7.051 14.689 -9.221 1.00 96.81 87 THR A O 1
ATOM 689 N N . THR A 1 88 ? 5.156 14.716 -10.433 1.00 95.19 88 THR A N 1
ATOM 690 C CA . THR A 1 88 ? 5.238 13.310 -10.858 1.00 95.19 88 THR A CA 1
ATOM 691 C C . THR A 1 88 ? 6.504 13.031 -11.670 1.00 95.19 88 THR A C 1
ATOM 693 O O . THR A 1 88 ? 7.133 11.999 -11.466 1.00 95.19 88 THR A O 1
ATOM 696 N N . THR A 1 89 ? 6.960 13.967 -12.510 1.00 95.06 89 THR A N 1
ATOM 697 C CA . THR A 1 89 ? 8.235 13.854 -13.245 1.00 95.06 89 THR A CA 1
ATOM 698 C C . THR A 1 89 ? 9.444 13.700 -12.318 1.00 95.06 89 THR A C 1
ATOM 700 O O . THR A 1 89 ? 10.386 12.981 -12.651 1.00 95.06 89 THR A O 1
ATOM 703 N N . LEU A 1 90 ? 9.451 14.384 -11.167 1.00 95.31 90 LEU A N 1
ATOM 704 C CA . LEU A 1 90 ? 10.508 14.236 -10.164 1.00 95.31 90 LEU A CA 1
ATOM 705 C C . LEU A 1 90 ? 10.307 12.969 -9.333 1.00 95.31 90 LEU A C 1
ATOM 707 O O . LEU A 1 90 ? 11.255 12.212 -9.161 1.00 95.31 90 LEU A O 1
ATOM 711 N N . THR A 1 91 ? 9.075 12.694 -8.895 1.00 95.00 91 THR A N 1
ATOM 712 C CA . THR A 1 91 ? 8.733 11.485 -8.137 1.00 95.00 91 THR A CA 1
ATOM 713 C C . THR A 1 91 ? 9.138 10.225 -8.882 1.00 95.00 91 THR A C 1
ATOM 715 O O . THR A 1 91 ? 9.774 9.371 -8.280 1.00 95.00 91 THR A O 1
ATOM 718 N N . ARG A 1 92 ? 8.885 10.146 -10.195 1.00 93.69 92 ARG A N 1
ATOM 719 C CA . ARG A 1 92 ? 9.218 8.983 -11.035 1.00 93.69 92 ARG A CA 1
ATOM 720 C C . ARG A 1 92 ? 10.715 8.657 -11.098 1.00 93.69 92 ARG A C 1
ATOM 722 O O . ARG A 1 92 ? 11.058 7.564 -11.532 1.00 93.69 92 ARG A O 1
ATOM 729 N N . LYS A 1 93 ? 11.593 9.563 -10.648 1.00 91.69 93 LYS A N 1
ATOM 730 C CA . LYS A 1 93 ? 13.048 9.348 -10.540 1.00 91.69 93 LYS A CA 1
ATOM 731 C C . LYS A 1 93 ? 13.486 8.804 -9.176 1.00 91.69 93 LYS A C 1
ATOM 733 O O . LYS A 1 93 ? 14.647 8.434 -9.029 1.00 91.69 93 LYS A O 1
ATOM 738 N N . ASN A 1 94 ? 12.595 8.782 -8.186 1.00 90.88 94 ASN A N 1
ATOM 739 C CA . ASN A 1 94 ? 12.907 8.330 -6.835 1.00 90.88 94 ASN A CA 1
ATOM 740 C C . ASN A 1 94 ? 12.809 6.806 -6.708 1.00 90.88 94 ASN A C 1
ATOM 742 O O . ASN A 1 94 ? 12.246 6.115 -7.558 1.00 90.88 94 ASN A O 1
ATOM 746 N N . ASN A 1 95 ? 13.321 6.281 -5.598 1.00 87.81 95 ASN A N 1
ATOM 747 C CA . ASN A 1 95 ? 13.286 4.852 -5.315 1.00 87.81 95 ASN A CA 1
ATOM 748 C C . ASN A 1 95 ? 11.861 4.354 -5.022 1.00 87.81 95 ASN A C 1
ATOM 750 O O . ASN A 1 95 ? 11.039 5.058 -4.428 1.00 87.81 95 ASN A O 1
ATOM 754 N N . ILE A 1 96 ? 11.608 3.098 -5.390 1.00 87.50 96 ILE A N 1
ATOM 755 C CA . ILE A 1 96 ? 10.389 2.366 -5.051 1.00 87.50 96 ILE A CA 1
ATOM 756 C C . ILE A 1 96 ? 10.477 1.869 -3.610 1.00 87.50 96 ILE A C 1
ATOM 758 O O . ILE A 1 96 ? 11.518 1.385 -3.164 1.00 87.50 96 ILE A O 1
ATOM 762 N N . TYR A 1 97 ? 9.370 1.949 -2.886 1.00 91.25 97 TYR A N 1
ATOM 763 C CA . TYR A 1 97 ? 9.188 1.441 -1.537 1.00 91.25 97 TYR A CA 1
ATOM 764 C C . TYR A 1 97 ? 8.113 0.358 -1.529 1.00 91.25 97 TYR A C 1
ATOM 766 O O . TYR A 1 97 ? 7.127 0.472 -2.245 1.00 91.25 97 TYR A O 1
ATOM 774 N N . LEU A 1 98 ? 8.283 -0.680 -0.713 1.00 92.81 98 LEU A N 1
ATOM 775 C CA . LEU A 1 98 ? 7.259 -1.708 -0.514 1.00 92.81 98 LEU A CA 1
ATOM 776 C C . LEU A 1 98 ? 6.727 -1.647 0.914 1.00 92.81 98 LEU A C 1
ATOM 778 O O . LEU A 1 98 ? 7.510 -1.659 1.864 1.00 92.81 98 LEU A O 1
ATOM 782 N N . LEU A 1 99 ? 5.406 -1.640 1.060 1.00 95.56 99 LEU A N 1
ATOM 783 C CA . LEU A 1 99 ? 4.719 -1.867 2.326 1.00 95.56 99 LEU A CA 1
ATOM 784 C C . LEU A 1 99 ? 4.010 -3.218 2.263 1.00 95.56 99 LEU A C 1
ATOM 786 O O . LEU A 1 99 ? 2.961 -3.344 1.643 1.00 95.56 99 LEU A O 1
ATOM 790 N N . ALA A 1 100 ? 4.613 -4.234 2.872 1.00 95.56 100 ALA A N 1
ATOM 791 C CA . ALA A 1 100 ? 4.093 -5.592 2.923 1.00 95.56 100 ALA A CA 1
ATOM 792 C C . ALA A 1 100 ? 3.312 -5.811 4.222 1.00 95.56 100 ALA A C 1
ATOM 794 O O . ALA A 1 100 ? 3.904 -5.962 5.288 1.00 95.56 100 ALA A O 1
ATOM 795 N N . ALA A 1 101 ? 1.987 -5.841 4.144 1.00 96.06 101 ALA A N 1
ATOM 796 C CA . ALA A 1 101 ? 1.111 -6.134 5.266 1.00 96.06 101 ALA A CA 1
ATOM 797 C C . ALA A 1 101 ? 0.780 -7.628 5.296 1.00 96.06 101 ALA A C 1
ATOM 799 O O . ALA A 1 101 ? -0.018 -8.102 4.489 1.00 96.06 101 ALA A O 1
ATOM 800 N N . ALA A 1 102 ? 1.399 -8.382 6.207 1.00 94.19 102 ALA A N 1
ATOM 801 C CA . ALA A 1 102 ? 1.126 -9.809 6.341 1.00 94.19 102 ALA A CA 1
ATOM 802 C C . ALA A 1 102 ? -0.320 -10.067 6.798 1.00 94.19 102 ALA A C 1
ATOM 804 O O . ALA A 1 102 ? -0.885 -9.292 7.564 1.00 94.19 102 ALA A O 1
ATOM 805 N N . ASP A 1 103 ? -0.931 -11.150 6.328 1.00 95.06 103 ASP A N 1
ATOM 806 C CA . ASP A 1 103 ? -2.200 -11.644 6.864 1.00 95.06 103 ASP A CA 1
ATOM 807 C C . ASP A 1 103 ? -1.996 -12.571 8.080 1.00 95.06 103 ASP A C 1
ATOM 809 O O . ASP A 1 103 ? -0.895 -12.729 8.619 1.00 95.06 103 ASP A O 1
ATOM 813 N N . GLU A 1 104 ? -3.073 -13.233 8.510 1.00 92.19 104 GLU A N 1
ATOM 814 C CA . GLU A 1 104 ? -3.043 -14.196 9.613 1.00 92.19 104 GLU A CA 1
ATOM 815 C C . GLU A 1 104 ? -2.120 -15.396 9.361 1.00 92.19 104 GLU A C 1
ATOM 817 O O . GLU A 1 104 ? -1.645 -16.006 10.319 1.00 92.19 104 GLU A O 1
ATOM 822 N N . LEU A 1 105 ? -1.822 -15.743 8.110 1.00 93.31 105 LEU A N 1
ATOM 823 C CA . LEU A 1 105 ? -0.903 -16.825 7.751 1.00 93.31 105 LEU A CA 1
ATOM 824 C C . LEU A 1 105 ? 0.537 -16.326 7.571 1.00 93.31 105 LEU A C 1
ATOM 826 O O . LEU A 1 105 ? 1.448 -17.123 7.341 1.00 93.31 105 LEU A O 1
ATOM 830 N N . GLY A 1 106 ? 0.771 -15.023 7.733 1.00 91.06 106 GLY A N 1
ATOM 831 C CA . GLY A 1 106 ? 2.068 -14.413 7.488 1.00 91.06 106 GLY A CA 1
ATOM 832 C C . GLY A 1 106 ? 2.369 -14.257 5.998 1.00 91.06 106 GLY A C 1
ATOM 833 O O . GLY A 1 106 ? 3.543 -14.167 5.638 1.00 91.06 106 GLY A O 1
ATOM 834 N N . VAL A 1 107 ? 1.352 -14.286 5.131 1.00 96.00 107 VAL A N 1
ATOM 835 C CA . VAL A 1 107 ? 1.522 -14.134 3.685 1.00 96.00 107 VAL A CA 1
ATOM 836 C C . VAL A 1 107 ? 1.037 -12.769 3.215 1.00 96.00 107 VAL A C 1
ATOM 838 O O . VAL A 1 107 ? 0.196 -12.140 3.852 1.00 96.00 107 VAL A O 1
ATOM 841 N N . ALA A 1 108 ? 1.594 -12.290 2.108 1.00 97.19 108 ALA A N 1
ATOM 842 C CA . ALA A 1 108 ? 1.106 -11.109 1.405 1.00 97.19 108 ALA A CA 1
ATOM 843 C C . ALA A 1 108 ? 1.518 -11.155 -0.065 1.00 97.19 108 ALA A C 1
ATOM 845 O O . ALA A 1 108 ? 2.550 -11.738 -0.397 1.00 97.19 108 ALA A O 1
ATOM 846 N N . ALA A 1 109 ? 0.743 -10.521 -0.939 1.00 98.06 109 ALA A N 1
ATOM 847 C CA . ALA A 1 109 ? 1.071 -10.419 -2.355 1.00 98.06 109 ALA A CA 1
ATOM 848 C C . ALA A 1 109 ? 0.788 -9.017 -2.894 1.00 98.06 109 ALA A C 1
ATOM 850 O O . ALA A 1 109 ? -0.063 -8.297 -2.375 1.00 98.06 109 ALA A O 1
ATOM 851 N N . GLY A 1 110 ? 1.501 -8.638 -3.946 1.00 97.69 110 GLY A N 1
ATOM 852 C CA . GLY A 1 110 ? 1.269 -7.387 -4.656 1.00 97.69 110 GLY A CA 1
ATOM 853 C C . GLY A 1 110 ? 2.001 -7.354 -5.984 1.00 97.69 110 GLY A C 1
ATOM 854 O O . GLY A 1 110 ? 2.826 -8.222 -6.280 1.00 97.69 110 GLY A O 1
ATOM 855 N N . GLU A 1 111 ? 1.707 -6.344 -6.787 1.00 96.56 111 GLU A N 1
ATOM 856 C CA . GLU A 1 111 ? 2.290 -6.183 -8.114 1.00 96.56 111 GLU A CA 1
ATOM 857 C C . GLU A 1 111 ? 2.579 -4.717 -8.425 1.00 96.56 111 GLU A C 1
ATOM 859 O O . GLU A 1 111 ? 1.921 -3.820 -7.903 1.00 96.56 111 GLU A O 1
ATOM 864 N N . LEU A 1 112 ? 3.585 -4.486 -9.268 1.00 96.06 112 LEU A N 1
ATOM 865 C CA . LEU A 1 112 ? 3.935 -3.170 -9.794 1.00 96.06 112 LEU A CA 1
ATOM 866 C C . LEU A 1 112 ? 3.982 -3.239 -11.316 1.00 96.06 112 LEU A C 1
ATOM 868 O O . LEU A 1 112 ? 4.816 -3.953 -11.873 1.00 96.06 112 LEU A O 1
ATOM 872 N N . TYR A 1 113 ? 3.124 -2.457 -11.961 1.00 96.62 113 TYR A N 1
ATOM 873 C CA . TYR A 1 113 ? 3.217 -2.137 -13.381 1.00 96.62 113 TYR A CA 1
ATOM 874 C C . TYR A 1 113 ? 4.007 -0.835 -13.561 1.00 96.62 113 TYR A C 1
ATOM 876 O O . TYR A 1 113 ? 3.790 0.129 -12.822 1.00 96.62 113 TYR A O 1
ATOM 884 N N . TRP A 1 114 ? 4.925 -0.803 -14.527 1.00 95.12 114 TRP A N 1
ATOM 885 C CA . TRP A 1 114 ? 5.765 0.362 -14.791 1.00 95.12 114 TRP A CA 1
ATOM 886 C C . TRP A 1 114 ? 6.144 0.502 -16.268 1.00 95.12 114 TRP A C 1
ATOM 888 O O . TRP A 1 114 ? 6.861 -0.335 -16.804 1.00 95.12 114 TRP A O 1
ATOM 898 N N . ASP A 1 115 ? 5.740 1.589 -16.909 1.00 95.81 115 ASP A N 1
ATOM 899 C CA . ASP A 1 115 ? 6.126 1.975 -18.272 1.00 95.81 115 ASP A CA 1
ATOM 900 C C . ASP A 1 115 ? 6.725 3.392 -18.282 1.00 95.81 115 ASP A C 1
ATOM 902 O O . ASP A 1 115 ? 7.253 3.850 -17.264 1.00 95.81 115 ASP A O 1
ATOM 906 N N . ASP A 1 116 ? 6.696 4.089 -19.419 1.00 94.62 116 ASP A N 1
ATOM 907 C CA . ASP A 1 116 ? 7.142 5.480 -19.506 1.00 94.62 116 ASP A CA 1
ATOM 908 C C . ASP A 1 116 ? 6.177 6.462 -18.815 1.00 94.62 116 ASP A C 1
ATOM 910 O O . ASP A 1 116 ? 6.641 7.420 -18.188 1.00 94.62 116 ASP A O 1
ATOM 914 N N . GLY A 1 117 ? 4.882 6.138 -18.771 1.00 94.88 117 GLY A N 1
ATOM 915 C CA . GLY A 1 117 ? 3.804 6.918 -18.165 1.00 94.88 117 GLY A CA 1
ATOM 916 C C . GLY A 1 117 ? 3.134 7.919 -19.112 1.00 94.88 117 GLY A C 1
ATOM 917 O O . GLY A 1 117 ? 2.258 8.650 -18.655 1.00 94.88 117 GLY A O 1
ATOM 918 N N . ASP A 1 118 ? 3.529 7.946 -20.390 1.00 93.88 118 ASP A N 1
ATOM 919 C CA . ASP A 1 118 ? 3.078 8.940 -21.376 1.00 93.88 118 ASP A CA 1
ATOM 920 C C . ASP A 1 118 ? 2.606 8.306 -22.699 1.00 93.88 118 ASP A C 1
ATOM 922 O O . ASP A 1 118 ? 1.683 8.822 -23.337 1.00 93.88 118 ASP A O 1
ATOM 926 N N . SER A 1 119 ? 3.220 7.202 -23.139 1.00 95.56 119 SER A N 1
ATOM 927 C CA . SER A 1 119 ? 2.890 6.581 -24.425 1.00 95.56 119 SER A CA 1
ATOM 928 C C . SER A 1 119 ? 1.535 5.873 -24.394 1.00 95.56 119 SER A C 1
ATOM 930 O O . SER A 1 119 ? 1.176 5.202 -23.430 1.00 95.56 119 SER A O 1
ATOM 932 N N . LEU A 1 120 ? 0.782 5.983 -25.494 1.00 94.94 120 LEU A N 1
ATOM 933 C CA . LEU A 1 120 ? -0.576 5.430 -25.590 1.00 94.94 120 LEU A CA 1
ATOM 934 C C . LEU A 1 120 ? -0.617 3.900 -25.718 1.00 94.94 120 LEU A C 1
ATOM 936 O O . LEU A 1 120 ? -1.586 3.297 -25.275 1.00 94.94 120 LEU A O 1
ATOM 940 N N . ASN A 1 121 ? 0.410 3.293 -26.322 1.00 95.31 121 ASN A N 1
ATOM 941 C CA . ASN A 1 121 ? 0.413 1.875 -26.707 1.00 95.31 121 ASN A CA 1
ATOM 942 C C . ASN A 1 121 ? 1.421 1.030 -25.907 1.00 95.31 121 ASN A C 1
ATOM 944 O O . ASN A 1 121 ? 1.821 -0.044 -26.356 1.00 95.31 121 ASN A O 1
ATOM 948 N N . SER A 1 122 ? 1.893 1.511 -24.750 1.00 95.44 122 SER A N 1
ATOM 949 C CA . SER A 1 122 ? 2.939 0.827 -23.969 1.00 95.44 122 SER A CA 1
ATOM 950 C C . SER A 1 122 ? 2.564 -0.615 -23.626 1.00 95.44 122 SER A C 1
ATOM 952 O O . SER A 1 122 ? 3.424 -1.496 -23.630 1.00 95.44 122 SER A O 1
ATOM 954 N N . TYR A 1 123 ? 1.281 -0.882 -23.379 1.00 94.31 123 TYR A N 1
ATOM 955 C CA . TYR A 1 123 ? 0.789 -2.224 -23.092 1.00 94.31 123 TYR A CA 1
ATOM 956 C C . TYR A 1 123 ? 0.773 -3.115 -24.343 1.00 94.31 123 TYR A C 1
ATOM 958 O O . TYR A 1 123 ? 1.341 -4.208 -24.329 1.00 94.31 123 TYR A O 1
ATOM 966 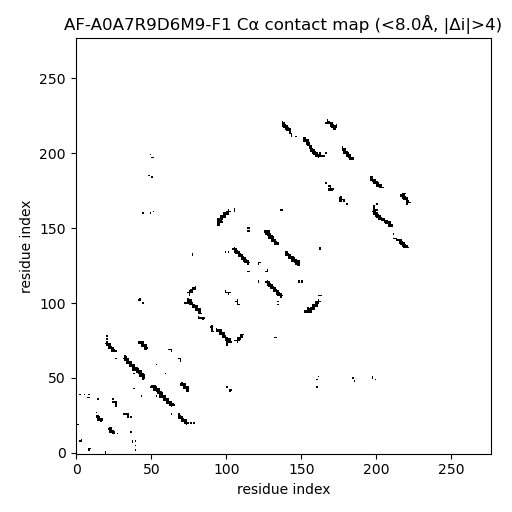N N . GLU A 1 124 ? 0.175 -2.643 -25.439 1.00 96.69 124 GLU A N 1
ATOM 967 C CA . GLU A 1 124 ? 0.049 -3.366 -26.709 1.00 96.69 124 GLU A CA 1
ATOM 968 C C . GLU A 1 124 ? 1.415 -3.689 -27.323 1.00 96.69 124 GLU A C 1
ATOM 970 O O . GLU A 1 124 ? 1.622 -4.781 -27.854 1.00 96.69 124 GLU A O 1
ATOM 975 N N . GLU A 1 125 ? 2.367 -2.763 -27.207 1.00 96.50 125 GLU A N 1
ATOM 976 C CA . GLU A 1 125 ? 3.743 -2.924 -27.684 1.00 96.50 125 GLU A CA 1
ATOM 977 C C . GLU A 1 125 ? 4.633 -3.670 -26.681 1.00 96.50 125 GLU A C 1
ATOM 979 O O . GLU A 1 125 ? 5.809 -3.919 -26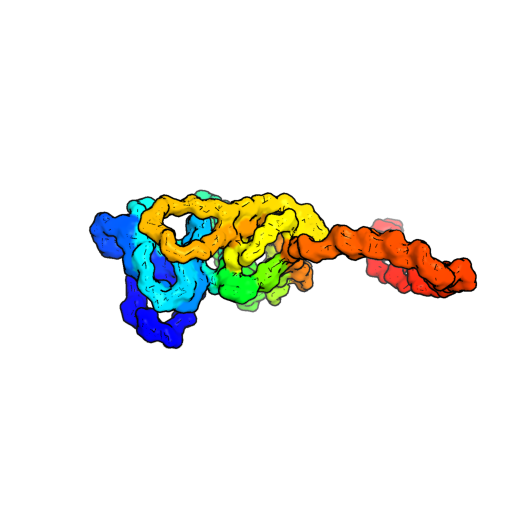.948 1.00 96.50 125 GLU A O 1
ATOM 984 N N . SER A 1 126 ? 4.079 -4.078 -25.533 1.00 96.12 126 SER A N 1
ATOM 985 C CA . SER A 1 126 ? 4.807 -4.765 -24.464 1.00 96.12 126 SER A CA 1
ATOM 986 C C . SER A 1 126 ? 5.998 -3.962 -23.916 1.00 96.12 126 SER A C 1
ATOM 988 O O . SER A 1 126 ? 6.949 -4.543 -23.394 1.00 96.12 126 SER A O 1
ATOM 990 N N . LEU A 1 127 ? 5.946 -2.630 -23.979 1.00 96.44 127 LEU A N 1
ATOM 991 C CA . LEU A 1 127 ? 6.966 -1.691 -23.503 1.00 96.44 127 LEU A CA 1
ATOM 992 C C . LEU A 1 127 ? 6.722 -1.281 -22.042 1.00 96.44 127 LEU A C 1
ATOM 994 O O . LEU A 1 127 ? 6.650 -0.103 -21.703 1.00 96.44 127 LEU A O 1
ATOM 998 N N . TYR A 1 128 ? 6.623 -2.275 -21.159 1.00 94.81 128 TYR A N 1
ATOM 999 C CA . TYR A 1 128 ? 6.435 -2.083 -19.719 1.00 94.81 128 TYR A CA 1
ATOM 1000 C C . TYR A 1 128 ? 7.242 -3.096 -18.897 1.00 94.81 128 TYR A C 1
ATOM 1002 O O . TYR A 1 128 ? 7.803 -4.061 -19.416 1.00 94.81 128 TYR A O 1
ATOM 1010 N N . ILE A 1 129 ? 7.302 -2.886 -17.590 1.00 90.69 129 ILE A N 1
ATOM 1011 C CA . ILE A 1 129 ? 7.795 -3.813 -16.575 1.00 90.69 129 ILE A CA 1
ATOM 1012 C C . ILE A 1 129 ? 6.596 -4.221 -15.719 1.00 90.69 129 ILE A C 1
ATOM 1014 O O . ILE A 1 129 ? 5.807 -3.377 -15.300 1.00 90.69 129 ILE A O 1
ATOM 1018 N N . LEU A 1 130 ? 6.466 -5.516 -15.437 1.00 94.12 130 LEU A N 1
ATOM 1019 C CA . LEU A 1 130 ? 5.507 -6.037 -14.467 1.00 94.12 130 LEU A CA 1
ATOM 1020 C C . LEU A 1 130 ? 6.247 -6.878 -13.434 1.00 94.12 130 LEU A C 1
ATOM 1022 O O . LEU A 1 130 ? 6.808 -7.928 -13.758 1.00 94.12 130 LEU A O 1
ATOM 1026 N N . LEU A 1 131 ? 6.233 -6.422 -12.186 1.00 90.00 131 LEU A N 1
ATOM 1027 C CA . LEU A 1 131 ? 6.834 -7.114 -11.052 1.00 90.00 131 LEU A CA 1
ATOM 1028 C C . LEU A 1 131 ? 5.755 -7.714 -10.166 1.00 90.00 131 LEU A C 1
ATOM 1030 O O . LEU A 1 131 ? 4.726 -7.090 -9.922 1.00 90.00 131 LEU A O 1
ATOM 1034 N N . LYS A 1 132 ? 6.026 -8.908 -9.643 1.00 92.31 132 LYS A N 1
ATOM 1035 C CA . LYS A 1 132 ? 5.197 -9.583 -8.645 1.00 92.31 132 LYS A CA 1
ATOM 1036 C C . LYS A 1 132 ? 5.988 -9.777 -7.367 1.00 92.31 132 LYS A C 1
ATOM 1038 O O . LYS A 1 132 ? 7.107 -10.294 -7.402 1.00 92.31 132 LYS A O 1
ATOM 1043 N N . PHE A 1 133 ? 5.380 -9.404 -6.251 1.00 94.31 133 PHE A N 1
ATOM 1044 C CA . PHE A 1 133 ? 5.943 -9.522 -4.916 1.00 94.31 133 PHE A CA 1
ATOM 1045 C C . PHE A 1 133 ? 5.154 -10.539 -4.105 1.00 94.31 133 PHE A C 1
ATOM 1047 O O . PHE A 1 133 ? 3.926 -10.562 -4.151 1.00 94.31 133 PHE A O 1
ATOM 1054 N N . ASN A 1 134 ? 5.869 -11.354 -3.336 1.00 95.25 134 ASN A N 1
ATOM 1055 C CA . ASN A 1 134 ? 5.280 -12.330 -2.431 1.00 95.25 134 ASN A CA 1
ATOM 1056 C C . ASN A 1 134 ? 6.019 -12.321 -1.100 1.00 95.25 134 ASN A C 1
ATOM 1058 O O . ASN A 1 134 ? 7.242 -12.462 -1.059 1.00 95.25 134 ASN A O 1
ATOM 1062 N N . LEU A 1 135 ? 5.264 -12.210 -0.019 1.00 91.12 135 LEU A N 1
ATOM 1063 C CA . LEU A 1 135 ? 5.693 -12.484 1.339 1.00 91.12 135 LEU A CA 1
ATOM 1064 C C . LEU A 1 135 ? 5.134 -13.848 1.742 1.00 91.12 135 LEU A C 1
ATOM 1066 O O . LEU A 1 135 ? 3.940 -14.096 1.608 1.00 91.12 135 LEU A O 1
ATOM 1070 N N . SER A 1 136 ? 5.996 -14.716 2.256 1.00 92.06 136 SER A N 1
ATOM 1071 C CA . SER A 1 136 ? 5.629 -16.000 2.844 1.00 92.06 136 SER A CA 1
ATOM 1072 C C . SER A 1 136 ? 6.392 -16.194 4.148 1.00 92.06 136 SER A C 1
ATOM 1074 O O . SER A 1 136 ? 7.574 -16.552 4.164 1.00 92.06 136 SER A O 1
ATOM 1076 N N . GLY A 1 137 ? 5.713 -15.928 5.262 1.00 85.00 137 GLY A N 1
ATOM 1077 C CA . GLY A 1 137 ? 6.262 -15.989 6.609 1.00 85.00 137 GLY A CA 1
ATOM 1078 C C . GLY A 1 137 ? 7.411 -15.002 6.806 1.00 85.00 137 GLY A C 1
ATOM 1079 O O . GLY A 1 137 ? 7.218 -13.809 7.008 1.00 85.00 137 GLY A O 1
ATOM 1080 N N . ALA A 1 138 ? 8.632 -15.527 6.783 1.00 82.69 138 ALA A N 1
ATOM 1081 C CA . ALA A 1 138 ? 9.873 -14.793 7.018 1.00 82.69 138 ALA A CA 1
ATOM 1082 C C . ALA A 1 138 ? 10.558 -14.311 5.727 1.00 82.69 138 ALA A C 1
ATOM 1084 O O . ALA A 1 138 ? 11.651 -13.741 5.806 1.00 82.69 138 ALA A O 1
ATOM 1085 N N . GLN A 1 139 ? 9.961 -14.596 4.566 1.00 86.00 139 GLN A N 1
ATOM 1086 C CA . GLN A 1 139 ? 10.581 -14.374 3.270 1.00 86.00 139 GLN A CA 1
ATOM 1087 C C . GLN A 1 139 ? 9.733 -13.502 2.362 1.00 86.00 139 GLN A C 1
ATOM 1089 O O . GLN A 1 139 ? 8.670 -13.918 1.915 1.00 86.00 139 GLN A O 1
ATOM 1094 N N . LEU A 1 140 ? 10.242 -12.308 2.065 1.00 86.19 140 LEU A N 1
ATOM 1095 C CA . LEU A 1 140 ? 9.780 -11.488 0.954 1.00 86.19 140 LEU A CA 1
ATOM 1096 C C . LEU A 1 140 ? 10.552 -11.896 -0.304 1.00 86.19 140 LEU A C 1
ATOM 1098 O O . LEU A 1 140 ? 11.728 -12.255 -0.229 1.00 86.19 140 LEU A O 1
ATOM 1102 N N . SER A 1 141 ? 9.900 -11.851 -1.454 1.00 85.19 141 SER A N 1
ATOM 1103 C CA . SER A 1 141 ? 10.527 -12.072 -2.749 1.00 85.19 141 SER A CA 1
ATOM 1104 C C . SER A 1 141 ? 9.868 -11.239 -3.832 1.00 85.19 141 SER A C 1
ATOM 1106 O O . SER A 1 141 ? 8.681 -10.926 -3.745 1.00 85.19 141 SER A O 1
ATOM 1108 N N . GLY A 1 142 ? 10.658 -10.866 -4.834 1.00 84.06 142 GLY A N 1
ATOM 1109 C CA . GLY A 1 142 ? 10.206 -10.188 -6.042 1.00 84.06 142 GLY A CA 1
ATOM 1110 C C . GLY A 1 142 ? 10.609 -10.995 -7.268 1.00 84.06 142 GLY A C 1
ATOM 1111 O O . GLY A 1 142 ? 11.668 -11.619 -7.277 1.00 84.06 142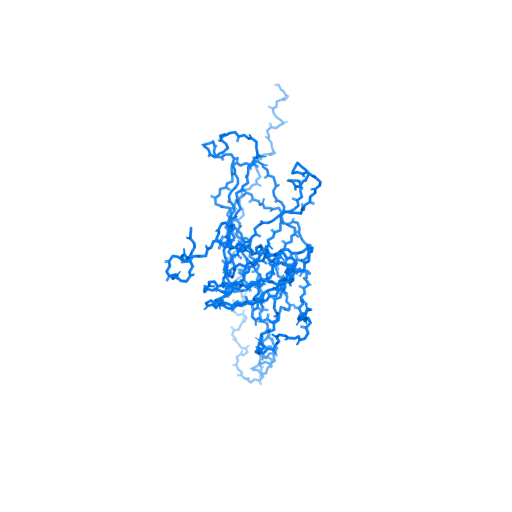 GLY A O 1
ATOM 1112 N N . SER A 1 143 ? 9.762 -10.985 -8.290 1.00 82.38 143 SER A N 1
ATOM 1113 C CA . SER A 1 143 ? 10.034 -11.604 -9.588 1.00 82.38 143 SER A CA 1
ATOM 1114 C C . SER A 1 143 ? 9.505 -10.715 -10.706 1.00 82.38 143 SER A C 1
ATOM 1116 O O . SER A 1 143 ? 8.466 -10.071 -10.546 1.00 82.38 143 SER A O 1
ATOM 1118 N N . SER A 1 144 ? 10.207 -10.678 -11.835 1.00 85.31 144 SER A N 1
ATOM 1119 C CA . SER A 1 144 ? 9.695 -10.042 -13.046 1.00 85.31 144 SER A CA 1
ATOM 1120 C C . SER A 1 144 ? 8.788 -11.021 -13.789 1.00 85.31 144 SER A C 1
ATOM 1122 O O . SER A 1 144 ? 9.217 -12.104 -14.182 1.00 85.31 144 SER A O 1
ATOM 1124 N N . ALA A 1 145 ? 7.520 -10.643 -13.949 1.00 86.69 145 ALA A N 1
ATOM 1125 C CA . ALA A 1 145 ? 6.582 -11.333 -14.827 1.00 86.69 145 ALA A CA 1
ATOM 1126 C C . ALA A 1 145 ? 6.729 -10.858 -16.281 1.00 86.69 145 ALA A C 1
ATOM 1128 O O . ALA A 1 145 ? 6.484 -11.634 -17.200 1.00 86.69 145 ALA A O 1
ATOM 1129 N N . HIS A 1 146 ? 7.129 -9.598 -16.476 1.00 88.44 146 HIS A N 1
ATOM 1130 C CA . HIS A 1 146 ? 7.452 -9.013 -17.776 1.00 88.44 146 HIS A CA 1
ATOM 1131 C C . HIS A 1 146 ? 8.519 -7.922 -17.629 1.00 88.44 146 HIS A C 1
ATOM 1133 O O . HIS A 1 146 ? 8.517 -7.191 -16.633 1.00 88.44 146 HIS A O 1
ATOM 1139 N N . TRP A 1 147 ? 9.407 -7.805 -18.617 1.00 88.50 147 TRP A N 1
ATOM 1140 C CA . TRP A 1 147 ? 10.444 -6.770 -18.680 1.00 88.50 147 TRP A CA 1
ATOM 1141 C C . TRP A 1 147 ? 10.702 -6.352 -20.133 1.00 88.50 147 TRP A C 1
ATOM 1143 O O . TRP A 1 147 ? 11.637 -6.824 -20.771 1.00 88.50 147 TRP A O 1
ATOM 1153 N N . GLY A 1 148 ? 9.849 -5.487 -20.677 1.00 88.81 148 GLY A N 1
ATOM 1154 C CA . GLY A 1 148 ? 10.001 -4.930 -22.026 1.00 88.81 148 GLY A CA 1
ATOM 1155 C C . GLY A 1 148 ? 10.380 -3.447 -22.068 1.00 88.81 148 GLY A C 1
ATOM 1156 O O . GLY A 1 148 ? 10.792 -2.956 -23.114 1.00 88.81 148 GLY A O 1
ATOM 1157 N N . TYR A 1 149 ? 10.296 -2.731 -20.943 1.00 86.44 149 TYR A N 1
ATOM 1158 C CA . TYR A 1 149 ? 10.724 -1.333 -20.844 1.00 86.44 149 TYR A CA 1
ATOM 1159 C C . TYR A 1 149 ? 12.190 -1.229 -20.374 1.00 86.44 149 TYR A C 1
ATOM 1161 O O . TYR A 1 149 ? 12.552 -1.859 -19.378 1.00 86.44 149 TYR A O 1
ATOM 1169 N N . PRO A 1 150 ? 13.053 -0.423 -21.029 1.00 82.50 150 PRO A N 1
ATOM 1170 C CA . PRO A 1 150 ? 14.473 -0.299 -20.674 1.00 82.50 150 PRO A CA 1
ATOM 1171 C C . PRO A 1 150 ? 14.737 0.533 -19.404 1.00 82.50 150 PRO A C 1
ATOM 1173 O O . PRO A 1 150 ? 15.890 0.829 -19.090 1.00 82.50 150 PRO A O 1
ATOM 1176 N N . GLY A 1 151 ? 13.690 0.946 -18.684 1.00 77.62 151 GLY A N 1
ATOM 1177 C CA . GLY A 1 151 ? 13.818 1.695 -17.440 1.00 77.62 151 GLY A CA 1
ATOM 1178 C C . GLY A 1 151 ? 14.506 0.899 -16.332 1.00 77.62 151 GLY A C 1
ATOM 1179 O O . GLY A 1 151 ? 14.360 -0.316 -16.226 1.00 77.62 151 GLY A O 1
ATOM 1180 N N . VAL A 1 152 ? 15.231 1.613 -15.473 1.00 77.12 152 VAL A N 1
ATOM 1181 C CA . VAL A 1 152 ? 15.842 1.053 -14.265 1.00 77.12 152 VAL A CA 1
ATOM 1182 C C . VAL A 1 152 ? 14.969 1.414 -13.073 1.00 77.12 152 VAL A C 1
ATOM 1184 O O . VAL A 1 152 ? 14.681 2.588 -12.846 1.00 77.12 152 VAL A O 1
ATOM 1187 N N . LEU A 1 153 ? 14.570 0.405 -12.304 1.00 78.94 153 LEU A N 1
ATOM 1188 C CA . LEU A 1 153 ? 13.863 0.587 -11.045 1.00 78.94 153 LEU A CA 1
ATOM 1189 C C . LEU A 1 153 ? 14.783 0.217 -9.891 1.00 78.94 153 LEU A C 1
ATOM 1191 O O . LEU A 1 153 ? 15.382 -0.856 -9.884 1.00 78.94 153 LEU A O 1
ATOM 1195 N N . THR A 1 154 ? 14.854 1.087 -8.893 1.00 80.00 154 THR A N 1
ATOM 1196 C CA . THR A 1 154 ? 15.622 0.837 -7.674 1.00 80.00 154 THR A CA 1
ATOM 1197 C C . THR A 1 154 ? 14.652 0.685 -6.520 1.00 80.00 154 THR A C 1
ATOM 1199 O O . THR A 1 154 ? 13.858 1.586 -6.241 1.00 80.00 154 THR A O 1
ATOM 1202 N N . LEU A 1 155 ? 14.709 -0.453 -5.835 1.00 81.81 155 LEU A N 1
ATOM 1203 C CA . LEU A 1 155 ? 14.015 -0.622 -4.564 1.00 81.81 155 LEU A CA 1
ATOM 1204 C C . LEU A 1 155 ? 14.830 0.106 -3.485 1.00 81.81 155 LEU A C 1
ATOM 1206 O O . LEU A 1 155 ? 16.033 -0.073 -3.422 1.00 81.81 155 LEU A O 1
ATOM 1210 N N . GLY A 1 156 ? 14.214 0.952 -2.663 1.00 80.56 156 GLY A N 1
ATOM 1211 C CA . GLY A 1 156 ? 14.932 1.730 -1.642 1.00 80.56 156 GLY A CA 1
ATOM 1212 C C . GLY A 1 156 ? 14.599 1.349 -0.200 1.00 80.56 156 GLY A C 1
ATOM 1213 O O . GLY A 1 156 ? 15.461 1.398 0.678 1.00 80.56 156 GLY A O 1
ATOM 1214 N N . LYS A 1 157 ? 13.343 0.978 0.062 1.00 82.56 157 LYS A N 1
ATOM 1215 C CA . LYS A 1 157 ? 12.826 0.692 1.407 1.00 82.56 157 LYS A CA 1
ATOM 1216 C C . LYS A 1 157 ? 11.785 -0.408 1.342 1.00 82.56 157 LYS A C 1
ATOM 1218 O O . LYS A 1 157 ? 10.917 -0.399 0.474 1.00 82.56 157 LYS A O 1
ATOM 1223 N N . VAL A 1 158 ? 11.835 -1.306 2.313 1.00 85.62 158 VAL A N 1
ATOM 1224 C CA . VAL A 1 158 ? 10.790 -2.302 2.530 1.00 85.62 158 VAL A CA 1
ATOM 1225 C C . VAL A 1 158 ? 10.341 -2.219 3.981 1.00 85.62 158 VAL A C 1
ATOM 1227 O O . VAL A 1 158 ? 11.155 -2.241 4.903 1.00 85.62 158 VAL A O 1
ATOM 1230 N N . THR A 1 159 ? 9.036 -2.141 4.181 1.00 89.31 159 THR A N 1
ATOM 1231 C CA . THR A 1 159 ? 8.397 -2.187 5.491 1.00 89.31 159 THR A CA 1
ATOM 1232 C C . THR A 1 159 ? 7.505 -3.417 5.529 1.00 89.31 159 THR A C 1
ATOM 1234 O O . THR A 1 159 ? 6.657 -3.577 4.657 1.00 89.31 159 THR A O 1
ATOM 1237 N N . VAL A 1 160 ? 7.693 -4.294 6.518 1.00 89.19 160 VAL A N 1
ATOM 1238 C CA . VAL A 1 160 ? 6.845 -5.484 6.705 1.00 89.19 160 VAL A CA 1
ATOM 1239 C C . VAL A 1 160 ? 6.052 -5.359 8.001 1.00 89.19 160 VAL A C 1
ATOM 1241 O O . VAL A 1 160 ? 6.646 -5.168 9.065 1.00 89.19 160 VAL A O 1
ATOM 1244 N N . LEU A 1 161 ? 4.728 -5.476 7.902 1.00 90.88 161 LEU A N 1
ATOM 1245 C CA . LEU A 1 161 ? 3.773 -5.434 9.011 1.00 90.88 161 LEU A CA 1
ATOM 1246 C C . LEU A 1 161 ? 3.345 -6.854 9.393 1.00 90.88 161 LEU A C 1
ATOM 1248 O O . LEU A 1 161 ? 3.325 -7.744 8.546 1.00 90.88 161 LEU A O 1
ATOM 1252 N N . GLY A 1 162 ? 2.971 -7.064 10.657 1.00 85.44 162 GLY A N 1
ATOM 1253 C CA . GLY A 1 162 ? 2.382 -8.332 11.114 1.00 85.44 162 GLY A CA 1
ATOM 1254 C C . GLY A 1 162 ? 3.383 -9.481 11.301 1.00 85.44 162 GLY A C 1
ATOM 1255 O O . GLY A 1 162 ? 3.010 -10.653 11.317 1.00 85.44 162 GLY A O 1
ATOM 1256 N N . VAL A 1 163 ? 4.674 -9.180 11.445 1.00 82.00 163 VAL A N 1
ATOM 1257 C CA . VAL A 1 163 ? 5.732 -10.190 11.629 1.00 82.00 163 VAL A CA 1
ATOM 1258 C C . VAL A 1 163 ? 5.617 -10.894 12.997 1.00 82.00 163 VAL A C 1
ATOM 1260 O O . VAL A 1 163 ? 6.231 -10.496 13.956 1.00 82.00 163 VAL A O 1
ATOM 1263 N N . LYS A 1 164 ? 4.943 -12.031 13.132 1.00 75.00 164 LYS A N 1
ATOM 1264 C CA . LYS A 1 164 ? 4.643 -12.666 14.448 1.00 75.00 164 LYS A CA 1
ATOM 1265 C C . LYS A 1 164 ? 5.795 -12.946 15.439 1.00 75.00 164 LYS A C 1
ATOM 1267 O O . LYS A 1 164 ? 5.537 -13.327 16.576 1.00 75.00 164 LYS A O 1
ATOM 1272 N N . GLN A 1 165 ? 7.057 -12.856 15.024 1.00 74.62 165 GLN A N 1
ATOM 1273 C CA . GLN A 1 165 ? 8.209 -13.176 15.870 1.00 74.62 165 GLN A CA 1
ATOM 1274 C C . GLN A 1 165 ? 9.224 -12.025 15.868 1.00 74.62 165 GLN A C 1
ATOM 1276 O O . GLN A 1 165 ? 9.344 -11.339 14.852 1.00 74.62 165 GLN A O 1
ATOM 1281 N N . PRO A 1 166 ? 10.050 -11.855 16.914 1.00 74.94 166 PRO A N 1
ATOM 1282 C CA . PRO A 1 166 ? 11.128 -10.867 16.910 1.00 74.94 166 PRO A CA 1
ATOM 1283 C C . PRO A 1 166 ? 12.112 -11.063 15.758 1.00 74.94 166 PRO A C 1
ATOM 1285 O O . PRO A 1 166 ? 12.466 -12.199 15.432 1.00 74.94 166 PRO A O 1
ATOM 1288 N N . VAL A 1 167 ? 12.515 -9.981 15.090 1.00 77.00 167 VAL A N 1
ATOM 1289 C CA . VAL A 1 167 ? 13.540 -10.026 14.037 1.00 77.00 167 VAL A CA 1
ATOM 1290 C C . VAL A 1 167 ? 14.911 -9.841 14.673 1.00 77.00 167 VAL A C 1
ATOM 1292 O O . VAL A 1 167 ? 15.175 -8.820 15.295 1.00 77.00 167 VAL A O 1
ATOM 1295 N N . THR A 1 168 ? 15.791 -10.824 14.491 1.00 78.38 168 THR A N 1
ATOM 1296 C CA . THR A 1 168 ? 17.184 -10.782 14.964 1.00 78.38 168 THR A CA 1
ATOM 1297 C C . THR A 1 168 ? 18.174 -10.448 13.855 1.00 78.38 168 THR A C 1
ATOM 1299 O O . THR A 1 168 ? 19.235 -9.893 14.119 1.00 78.38 168 THR A O 1
ATOM 1302 N N . SER A 1 169 ? 17.848 -10.807 12.616 1.00 76.44 169 SER A N 1
ATOM 1303 C CA . SER A 1 169 ? 18.698 -10.595 11.451 1.00 76.44 169 SER A CA 1
ATOM 1304 C C . SER A 1 169 ? 17.870 -10.544 10.173 1.00 76.44 169 SER A C 1
ATOM 1306 O O . SER A 1 169 ? 16.786 -11.131 10.084 1.00 76.44 169 SER A O 1
ATOM 1308 N N . VAL A 1 170 ? 18.415 -9.841 9.185 1.00 78.56 170 VAL A N 1
ATOM 1309 C CA . VAL A 1 170 ? 17.872 -9.707 7.836 1.00 78.56 170 VAL A CA 1
ATOM 1310 C C . VAL A 1 170 ? 18.981 -10.017 6.847 1.00 78.56 170 VAL A C 1
ATOM 1312 O O . VAL A 1 170 ? 20.121 -9.590 7.039 1.00 78.56 170 VAL A O 1
ATOM 1315 N N . PHE A 1 171 ? 18.625 -10.729 5.780 1.00 73.19 171 PHE A N 1
ATOM 1316 C CA . PHE A 1 171 ? 19.522 -11.034 4.677 1.00 73.19 171 PHE A CA 1
ATOM 1317 C C . PHE A 1 171 ? 18.923 -10.580 3.344 1.00 73.19 171 PHE A C 1
ATOM 1319 O O . PHE A 1 171 ? 17.742 -10.837 3.102 1.00 73.19 171 PHE A O 1
ATOM 1326 N N . ILE A 1 172 ? 19.755 -9.969 2.500 1.00 72.19 172 ILE A N 1
ATOM 1327 C CA . ILE A 1 172 ? 19.512 -9.678 1.079 1.00 72.19 172 ILE A CA 1
ATOM 1328 C C . ILE A 1 172 ? 20.475 -10.546 0.293 1.00 72.19 172 ILE A C 1
ATOM 1330 O O . ILE A 1 172 ? 21.678 -10.435 0.503 1.00 72.19 172 ILE A O 1
ATOM 1334 N N . ASP A 1 173 ? 19.969 -11.449 -0.544 1.00 70.44 173 ASP A N 1
ATOM 1335 C CA . ASP A 1 173 ? 20.799 -12.350 -1.359 1.00 70.44 173 ASP A CA 1
ATOM 1336 C C . ASP A 1 173 ? 21.927 -13.010 -0.561 1.00 70.44 173 ASP A C 1
ATOM 1338 O O . ASP A 1 173 ? 23.071 -13.112 -0.991 1.00 70.44 173 ASP A O 1
ATOM 1342 N N . GLN A 1 174 ? 21.574 -13.471 0.644 1.00 71.94 174 GLN A N 1
ATOM 1343 C CA . GLN A 1 174 ? 22.468 -14.127 1.607 1.00 71.94 174 GLN A CA 1
ATOM 1344 C C . GLN A 1 174 ? 23.474 -13.203 2.322 1.00 71.94 174 GLN A C 1
ATOM 1346 O O . GLN A 1 174 ? 24.133 -13.655 3.259 1.00 71.94 174 GLN A O 1
ATOM 1351 N N . ALA A 1 175 ? 23.549 -11.917 1.981 1.00 65.38 175 ALA A N 1
ATOM 1352 C CA . ALA A 1 175 ? 24.330 -10.925 2.712 1.00 65.38 175 ALA A CA 1
ATOM 1353 C C . ALA A 1 175 ? 23.522 -10.340 3.878 1.00 65.38 175 ALA A C 1
ATOM 1355 O O . ALA A 1 175 ? 22.384 -9.909 3.706 1.00 65.38 175 ALA A O 1
ATOM 1356 N N . ALA A 1 176 ? 24.106 -10.313 5.079 1.00 71.00 176 ALA A N 1
ATOM 1357 C CA . ALA A 1 176 ? 23.473 -9.681 6.233 1.00 71.00 176 ALA A CA 1
ATOM 1358 C C . ALA A 1 176 ? 23.379 -8.160 6.027 1.00 71.00 176 ALA A C 1
ATOM 1360 O O . ALA A 1 176 ? 24.353 -7.522 5.625 1.00 71.00 176 ALA A O 1
ATOM 1361 N N . THR A 1 177 ? 22.221 -7.575 6.328 1.00 68.94 177 THR A N 1
ATOM 1362 C CA . THR A 1 177 ? 21.963 -6.141 6.127 1.00 68.94 177 THR A CA 1
ATOM 1363 C C . THR A 1 177 ? 21.407 -5.506 7.396 1.00 68.94 177 THR A C 1
ATOM 1365 O O . THR A 1 177 ? 20.713 -6.152 8.185 1.00 68.94 177 THR A O 1
ATOM 1368 N N . GLY A 1 178 ? 21.733 -4.227 7.604 1.00 65.88 178 GLY A N 1
ATOM 1369 C CA . GLY A 1 178 ? 21.165 -3.432 8.685 1.00 65.88 178 GLY A CA 1
ATOM 1370 C C . GLY A 1 178 ? 19.644 -3.328 8.563 1.00 65.88 178 GLY A C 1
ATOM 1371 O O . GLY A 1 178 ? 19.091 -3.263 7.469 1.00 65.88 178 GLY A O 1
ATOM 1372 N N . PHE A 1 179 ? 18.963 -3.321 9.702 1.00 70.75 179 PHE A N 1
ATOM 1373 C CA . PHE A 1 179 ? 17.518 -3.158 9.772 1.00 70.75 179 PHE A CA 1
ATOM 1374 C C . PHE A 1 179 ? 17.158 -2.370 11.027 1.00 70.75 179 PHE A C 1
ATOM 1376 O O . PHE A 1 179 ? 17.926 -2.325 11.990 1.00 70.75 179 PHE A O 1
ATOM 1383 N N . SER A 1 180 ? 15.985 -1.749 11.011 1.00 65.50 180 SER A N 1
ATOM 1384 C CA . SER A 1 180 ? 15.354 -1.218 12.213 1.00 65.50 180 SER A CA 1
ATOM 1385 C C . SER A 1 180 ? 14.169 -2.107 12.575 1.00 65.50 180 SER A C 1
ATOM 1387 O O . SER A 1 180 ? 13.502 -2.683 11.712 1.00 65.50 180 SER A O 1
ATOM 1389 N N . TYR A 1 181 ? 13.935 -2.272 13.867 1.00 60.28 181 TYR A N 1
ATOM 1390 C CA . TYR A 1 181 ? 12.879 -3.121 14.390 1.00 60.28 181 TYR A CA 1
ATOM 1391 C C . TYR A 1 181 ? 12.264 -2.435 15.601 1.00 60.28 181 TYR A C 1
ATOM 1393 O O . TYR A 1 181 ? 12.953 -2.178 16.587 1.00 60.28 181 TYR A O 1
ATOM 1401 N N . ASP A 1 182 ? 10.980 -2.098 15.500 1.00 59.09 182 ASP A N 1
ATOM 1402 C CA . ASP A 1 182 ? 10.248 -1.385 16.547 1.00 59.09 182 ASP A CA 1
ATOM 1403 C C . ASP A 1 182 ? 9.272 -2.333 17.258 1.00 59.09 182 ASP A C 1
ATOM 1405 O O . ASP A 1 182 ? 8.402 -2.946 16.632 1.00 59.09 182 ASP A O 1
ATOM 1409 N N . THR A 1 183 ? 9.418 -2.432 18.582 1.00 52.78 183 THR A N 1
ATOM 1410 C CA . THR A 1 183 ? 8.608 -3.275 19.469 1.00 52.78 183 THR A CA 1
ATOM 1411 C C . THR A 1 183 ? 7.529 -2.523 20.260 1.00 52.78 183 THR A C 1
ATOM 1413 O O . THR A 1 183 ? 6.781 -3.180 20.981 1.00 52.78 183 THR A O 1
ATOM 1416 N N . ILE A 1 184 ? 7.413 -1.185 20.193 1.00 49.50 184 ILE A N 1
ATOM 1417 C CA . ILE A 1 184 ? 6.555 -0.392 21.110 1.00 49.50 184 ILE A CA 1
ATOM 1418 C C . ILE A 1 184 ? 5.515 0.476 20.388 1.00 49.50 184 ILE A C 1
ATOM 1420 O O . ILE A 1 184 ? 5.868 1.453 19.740 1.00 49.50 184 ILE A O 1
ATOM 1424 N N . ASN A 1 185 ? 4.217 0.187 20.551 1.00 46.91 185 ASN A N 1
ATOM 1425 C CA . ASN A 1 185 ? 3.109 1.039 20.086 1.00 46.91 185 ASN A CA 1
ATOM 1426 C C . ASN A 1 185 ? 3.197 2.469 20.638 1.00 46.91 185 ASN A C 1
ATOM 1428 O O . ASN A 1 185 ? 3.155 2.675 21.846 1.00 46.91 185 ASN A O 1
ATOM 1432 N N . LYS A 1 186 ? 3.254 3.462 19.743 1.00 31.97 186 LYS A N 1
ATOM 1433 C CA . LYS A 1 186 ? 2.862 4.838 20.058 1.00 31.97 186 LYS A CA 1
ATOM 1434 C C . LYS A 1 186 ? 1.367 4.971 19.752 1.00 31.97 186 LYS A C 1
ATOM 1436 O O . LYS A 1 186 ? 1.021 5.344 18.641 1.00 31.97 186 LYS A O 1
ATOM 1441 N N . VAL A 1 187 ? 0.500 4.634 20.708 1.00 32.91 187 VAL A N 1
ATOM 1442 C CA . VAL A 1 187 ? -0.931 5.005 20.696 1.00 32.91 187 VAL A CA 1
ATOM 1443 C C . VAL A 1 187 ? -1.333 5.394 22.132 1.00 32.91 187 VAL A C 1
ATOM 1445 O O . VAL A 1 187 ? -0.910 4.702 23.063 1.00 32.91 187 VAL A O 1
ATOM 1448 N N . PRO A 1 188 ? -2.072 6.502 22.353 1.00 27.02 188 PRO A N 1
ATOM 1449 C CA . PRO A 1 188 ? -2.514 6.926 23.683 1.00 27.02 188 PRO A CA 1
ATOM 1450 C C . PRO A 1 188 ? -3.473 5.919 24.362 1.00 27.02 188 PRO A C 1
ATOM 1452 O O . PRO A 1 188 ? -4.123 5.127 23.681 1.00 27.02 188 PRO A O 1
ATOM 1455 N N . PRO A 1 189 ? -3.574 5.928 25.708 1.00 30.78 189 PRO A N 1
ATOM 1456 C CA . PRO A 1 189 ? -3.970 4.761 26.512 1.00 30.78 189 PRO A CA 1
ATOM 1457 C C . PRO A 1 189 ? -5.455 4.359 26.502 1.00 30.78 189 PRO A C 1
ATOM 1459 O O . PRO A 1 189 ? -5.814 3.414 27.198 1.00 30.78 189 PRO A O 1
ATOM 1462 N N . SER A 1 190 ? -6.341 5.061 25.796 1.00 27.83 190 SER A N 1
ATOM 1463 C CA . SER A 1 190 ? -7.786 4.980 26.069 1.00 27.83 190 SER A CA 1
ATOM 1464 C C . SER A 1 190 ? -8.539 3.819 25.406 1.00 27.83 190 SER A C 1
ATOM 1466 O O . SER A 1 190 ? -9.739 3.705 25.630 1.00 27.83 190 SER A O 1
ATOM 1468 N N . CYS A 1 191 ? -7.884 2.952 24.622 1.00 28.91 191 CYS A N 1
ATOM 1469 C CA . CYS A 1 191 ? -8.591 1.956 23.794 1.00 28.91 191 CYS A CA 1
ATOM 1470 C C . CYS A 1 191 ? -7.988 0.532 23.827 1.00 28.91 191 CYS A C 1
ATOM 1472 O O . CYS A 1 191 ? -8.149 -0.217 22.867 1.00 28.91 191 CYS A O 1
ATOM 1474 N N . LEU A 1 192 ? -7.249 0.149 24.876 1.00 32.53 192 LEU A N 1
ATOM 1475 C CA . LEU A 1 192 ? -6.494 -1.115 24.907 1.00 32.53 192 LEU A CA 1
ATOM 1476 C C . LEU A 1 192 ? -7.136 -2.171 25.817 1.00 32.53 192 LEU A C 1
ATOM 1478 O O . LEU A 1 192 ? -6.734 -2.334 26.968 1.00 32.53 192 LEU A O 1
ATOM 1482 N N . GLU A 1 193 ? -8.061 -2.955 25.266 1.00 23.55 193 GLU A N 1
ATOM 1483 C CA . GLU A 1 193 ? -8.436 -4.262 25.814 1.00 23.55 193 GLU A CA 1
ATOM 1484 C C . GLU A 1 193 ? -8.054 -5.357 24.801 1.00 23.55 193 GLU A C 1
ATOM 1486 O O . GLU A 1 193 ? -8.521 -5.351 23.666 1.00 23.55 193 GLU A O 1
ATOM 1491 N N . GLY A 1 194 ? -7.162 -6.276 25.202 1.00 28.47 194 GLY A N 1
ATOM 1492 C CA . GLY A 1 194 ? -6.680 -7.394 24.371 1.00 28.47 194 GLY A CA 1
ATOM 1493 C C . GLY A 1 194 ? -5.393 -7.085 23.593 1.00 28.47 194 GLY A C 1
ATOM 1494 O O . GLY A 1 194 ? -5.413 -6.492 22.524 1.00 28.47 194 GLY A O 1
ATOM 1495 N N . LYS A 1 195 ? -4.243 -7.475 24.152 1.00 26.72 195 LYS A N 1
ATOM 1496 C CA . LYS A 1 195 ? -2.900 -7.177 23.626 1.00 26.72 195 LYS A CA 1
ATOM 1497 C C . LYS A 1 195 ? -2.525 -8.068 22.434 1.00 26.72 195 LYS A C 1
ATOM 1499 O O . LYS A 1 195 ? -2.440 -9.278 22.611 1.00 26.72 195 LYS A O 1
ATOM 1504 N N . GLU A 1 196 ? -2.087 -7.460 21.332 1.00 27.48 196 GLU A N 1
ATOM 1505 C CA . GLU A 1 196 ? -1.079 -8.035 20.428 1.00 27.48 196 GLU A CA 1
ATOM 1506 C C . GLU A 1 196 ? 0.048 -7.015 20.190 1.00 27.48 196 GLU A C 1
ATOM 1508 O O . GLU A 1 196 ? -0.178 -5.811 20.042 1.00 27.48 196 GLU A O 1
ATOM 1513 N N . ALA A 1 197 ? 1.294 -7.487 20.273 1.00 26.12 197 ALA A N 1
ATOM 1514 C CA . ALA A 1 197 ? 2.491 -6.659 20.179 1.00 26.12 197 ALA A CA 1
ATOM 1515 C C . ALA A 1 197 ? 2.786 -6.280 18.722 1.00 26.12 197 ALA A C 1
ATOM 1517 O O . ALA A 1 197 ? 2.567 -7.080 17.814 1.00 26.12 197 ALA A O 1
ATOM 1518 N N . LYS A 1 198 ? 3.340 -5.073 18.524 1.00 38.03 198 LYS A N 1
ATOM 1519 C CA . LYS A 1 198 ? 3.883 -4.605 17.244 1.00 38.03 198 LYS A CA 1
ATOM 1520 C C . LYS A 1 198 ? 4.668 -5.696 16.554 1.00 38.03 198 LYS A C 1
ATOM 1522 O O . LYS A 1 198 ? 5.508 -6.344 17.187 1.00 38.03 198 LYS A O 1
ATOM 1527 N N . THR A 1 199 ? 4.554 -5.760 15.232 1.00 33.12 199 THR A N 1
ATOM 1528 C CA . THR A 1 199 ? 5.736 -6.182 14.504 1.00 33.12 199 THR A CA 1
ATOM 1529 C C . THR A 1 199 ? 5.945 -5.476 13.183 1.00 33.12 199 THR A C 1
ATOM 1531 O O . THR A 1 199 ? 5.247 -5.715 12.201 1.00 33.12 199 THR A O 1
ATOM 1534 N N . LEU A 1 200 ? 6.952 -4.607 13.216 1.00 29.92 200 LEU A N 1
ATOM 1535 C CA . LEU A 1 200 ? 7.465 -3.821 12.114 1.00 29.92 200 LEU A CA 1
ATOM 1536 C C . LEU A 1 200 ? 8.884 -4.283 11.817 1.00 29.92 200 LEU A C 1
ATOM 1538 O O . LEU A 1 200 ? 9.773 -4.122 12.653 1.00 29.92 200 LEU A O 1
ATOM 1542 N N . LEU A 1 201 ? 9.110 -4.833 10.629 1.00 32.03 201 LEU A N 1
ATOM 1543 C CA . LEU A 1 201 ? 10.451 -4.944 10.072 1.00 32.03 201 LEU A CA 1
ATOM 1544 C C . LEU A 1 201 ? 10.686 -3.729 9.173 1.00 32.03 201 LEU A C 1
ATOM 1546 O O . LEU A 1 201 ? 10.064 -3.610 8.118 1.00 32.03 201 LEU A O 1
ATOM 1550 N N . TYR A 1 202 ? 11.581 -2.839 9.592 1.00 29.95 202 TYR A N 1
ATOM 1551 C CA . TYR A 1 202 ? 12.103 -1.759 8.764 1.00 29.95 202 TYR A CA 1
ATOM 1552 C C . TYR A 1 202 ? 13.377 -2.239 8.074 1.00 29.95 202 TYR A C 1
ATOM 1554 O O . TYR A 1 202 ? 14.413 -2.424 8.711 1.00 29.95 202 TYR A O 1
ATOM 1562 N N . LEU A 1 203 ? 13.331 -2.376 6.759 1.00 36.78 203 LEU A N 1
ATOM 1563 C CA . LEU A 1 203 ? 14.521 -2.526 5.936 1.00 36.78 203 LEU A CA 1
ATOM 1564 C C . LEU A 1 203 ? 14.905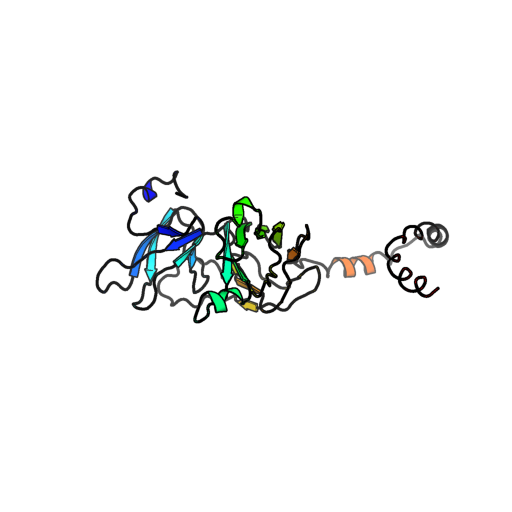 -1.134 5.460 1.00 36.78 203 LEU A C 1
ATOM 1566 O O . LEU A 1 203 ? 14.387 -0.631 4.462 1.00 36.78 203 LEU A O 1
ATOM 1570 N N . ALA A 1 204 ? 15.741 -0.472 6.254 1.00 27.05 204 ALA A N 1
ATOM 1571 C CA . ALA A 1 204 ? 16.295 0.819 5.898 1.00 27.05 204 ALA A CA 1
ATOM 1572 C C . ALA A 1 204 ? 17.609 0.603 5.136 1.00 27.05 204 ALA A C 1
ATOM 1574 O O . ALA A 1 204 ? 18.521 -0.037 5.652 1.00 27.05 204 ALA A O 1
ATOM 1575 N N . TYR A 1 205 ? 17.684 1.212 3.951 1.00 31.06 205 TYR A N 1
ATOM 1576 C CA . TYR A 1 205 ? 18.877 1.390 3.122 1.00 31.06 205 TYR A CA 1
ATOM 1577 C C . TYR A 1 205 ? 19.412 0.135 2.425 1.00 31.06 205 TYR A C 1
ATOM 1579 O O . TYR A 1 205 ? 20.352 -0.503 2.890 1.00 31.06 205 TYR A O 1
ATOM 1587 N N . TYR A 1 206 ? 18.909 -0.130 1.218 1.00 33.81 206 TYR A N 1
ATOM 1588 C CA . TYR A 1 206 ? 19.720 -0.763 0.177 1.00 33.81 206 TYR A CA 1
ATOM 1589 C C . TYR A 1 206 ? 19.192 -0.403 -1.216 1.00 33.81 206 TYR A C 1
ATOM 1591 O O . TYR A 1 206 ? 18.001 -0.157 -1.352 1.00 33.81 206 TYR A O 1
ATOM 1599 N N . HIS A 1 207 ? 20.079 -0.357 -2.216 1.00 33.12 207 HIS A N 1
ATOM 1600 C CA . HIS A 1 207 ? 19.775 -0.040 -3.620 1.00 33.12 207 HIS A CA 1
ATOM 1601 C C . HIS A 1 207 ? 19.885 -1.300 -4.507 1.00 33.12 207 HIS A C 1
ATOM 1603 O O . HIS A 1 207 ? 20.762 -1.335 -5.375 1.00 33.12 207 HIS A O 1
ATOM 1609 N N . PRO A 1 208 ? 19.091 -2.375 -4.323 1.00 41.69 208 PRO A N 1
ATOM 1610 C CA . PRO A 1 208 ? 19.061 -3.408 -5.340 1.00 41.69 208 PRO A CA 1
ATOM 1611 C C . PRO A 1 208 ? 18.385 -2.824 -6.586 1.00 41.69 208 PRO A C 1
ATOM 1613 O O . PRO A 1 208 ? 17.246 -2.343 -6.542 1.00 41.69 208 PRO A O 1
ATOM 1616 N N . ILE A 1 209 ? 19.128 -2.837 -7.692 1.00 45.06 209 ILE A N 1
ATOM 1617 C CA . ILE A 1 209 ? 18.571 -2.617 -9.021 1.00 45.06 209 ILE A CA 1
ATOM 1618 C C . ILE A 1 209 ? 17.615 -3.781 -9.265 1.00 45.06 209 ILE A C 1
ATOM 1620 O O . ILE A 1 209 ? 18.025 -4.940 -9.233 1.00 45.06 209 ILE A O 1
ATOM 1624 N N . LEU A 1 210 ? 16.340 -3.484 -9.494 1.00 50.47 210 LEU A N 1
ATOM 1625 C CA . LEU A 1 210 ? 15.415 -4.470 -10.028 1.00 50.47 210 LEU A CA 1
ATOM 1626 C C . LEU A 1 210 ? 15.943 -4.799 -11.428 1.00 50.47 210 LEU A C 1
ATOM 1628 O O . LEU A 1 210 ? 16.010 -3.923 -12.287 1.00 50.47 210 LEU A O 1
ATOM 1632 N N . ALA A 1 211 ? 16.453 -6.015 -11.605 1.00 39.22 211 ALA A N 1
ATOM 1633 C CA . ALA A 1 211 ? 17.179 -6.412 -12.804 1.00 39.22 211 ALA A CA 1
ATOM 1634 C C . ALA A 1 211 ? 16.324 -7.287 -13.731 1.00 3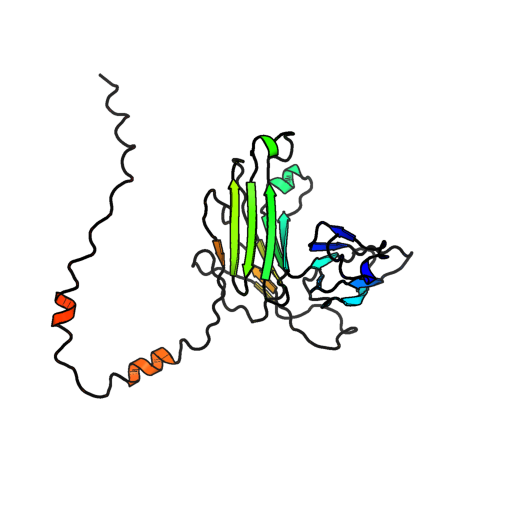9.22 211 ALA A C 1
ATOM 1636 O O . ALA A 1 211 ? 15.361 -7.937 -13.320 1.00 39.22 211 ALA A O 1
ATOM 1637 N N . HIS A 1 212 ? 16.723 -7.310 -15.001 1.00 32.94 212 HIS A N 1
ATOM 1638 C CA .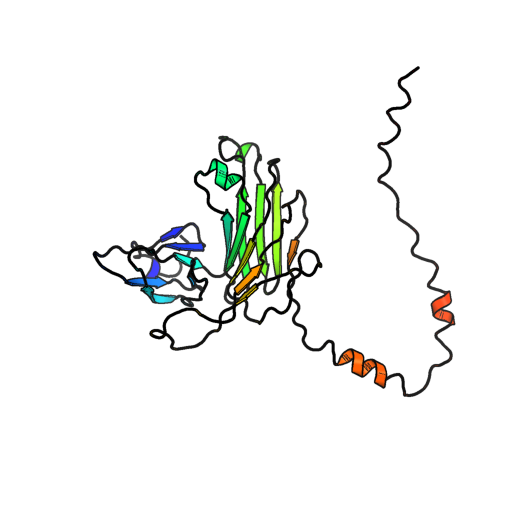 HIS A 1 212 ? 16.133 -8.116 -16.061 1.00 32.94 212 HIS A CA 1
ATOM 1639 C C . HIS A 1 212 ? 16.514 -9.597 -15.879 1.00 32.94 212 HIS A C 1
ATOM 1641 O O . HIS A 1 212 ? 17.664 -9.971 -16.095 1.00 32.94 212 HIS A O 1
ATOM 1647 N N . GLY A 1 213 ? 15.557 -10.463 -15.534 1.00 34.25 213 GLY A N 1
ATOM 1648 C CA . GLY A 1 213 ? 15.780 -11.911 -15.414 1.00 34.25 213 GLY A CA 1
ATOM 1649 C C . GLY A 1 213 ? 15.064 -12.543 -14.221 1.00 34.25 213 GLY A C 1
ATOM 1650 O O . GLY A 1 213 ? 14.636 -11.855 -13.301 1.00 34.25 213 GLY A O 1
ATOM 1651 N N . SER A 1 214 ? 14.916 -13.870 -14.242 1.00 32.19 214 SER A N 1
ATOM 1652 C CA . SER A 1 214 ? 14.211 -14.704 -13.250 1.00 32.19 214 SER A CA 1
ATOM 1653 C C . SER A 1 214 ? 14.890 -14.776 -11.871 1.00 32.19 214 SER A C 1
ATOM 1655 O O . SER A 1 214 ? 14.818 -15.802 -11.189 1.00 32.19 214 SER A O 1
ATOM 1657 N N . GLU A 1 215 ? 15.603 -13.731 -11.466 1.00 36.44 215 GLU A N 1
ATOM 1658 C CA . GLU A 1 215 ? 16.300 -13.686 -10.192 1.00 36.44 215 GLU A CA 1
ATOM 1659 C C . GLU A 1 215 ? 15.268 -13.463 -9.088 1.00 36.44 215 GLU A C 1
ATOM 1661 O O . GLU A 1 215 ? 14.672 -12.400 -8.928 1.00 36.44 215 GLU A O 1
ATOM 1666 N N . THR A 1 216 ? 14.987 -14.547 -8.367 1.00 35.53 216 THR A N 1
ATOM 1667 C CA . THR A 1 216 ? 14.182 -14.505 -7.152 1.00 35.53 216 THR A CA 1
ATOM 1668 C C . THR A 1 216 ? 15.038 -13.855 -6.077 1.00 35.53 216 THR A C 1
ATOM 1670 O O . THR A 1 216 ? 15.947 -14.490 -5.547 1.00 35.53 216 THR A O 1
ATOM 1673 N N . TRP A 1 217 ? 14.748 -12.605 -5.737 1.00 44.47 217 TRP A N 1
ATOM 1674 C CA . TRP A 1 217 ? 15.359 -11.952 -4.580 1.00 44.47 217 TRP A CA 1
ATOM 1675 C C . TRP A 1 217 ? 14.787 -12.609 -3.323 1.00 44.47 217 TRP A C 1
ATOM 1677 O O . TRP A 1 217 ? 13.571 -12.628 -3.138 1.00 44.47 217 TRP A O 1
ATOM 1687 N N . ILE A 1 218 ? 15.628 -13.218 -2.487 1.00 37.06 218 ILE A N 1
ATOM 1688 C CA . ILE A 1 218 ? 15.183 -13.980 -1.312 1.00 37.06 218 ILE A CA 1
ATOM 1689 C C . ILE A 1 218 ? 15.588 -13.234 -0.048 1.00 37.06 218 ILE A C 1
ATOM 1691 O O . ILE A 1 218 ? 16.745 -13.275 0.370 1.00 37.06 218 ILE A O 1
ATOM 1695 N N . TRP A 1 219 ? 14.609 -12.630 0.618 1.00 41.38 219 TRP A N 1
ATOM 1696 C CA . TRP A 1 219 ? 14.781 -12.163 1.986 1.00 41.38 219 TRP A CA 1
ATOM 1697 C C . TRP A 1 219 ? 14.558 -13.354 2.914 1.00 41.38 219 TRP A C 1
ATOM 1699 O O . TRP A 1 219 ? 13.553 -14.034 2.792 1.00 41.38 219 TRP A O 1
ATOM 1709 N N . LYS A 1 220 ? 15.470 -13.679 3.828 1.00 32.84 220 LYS A N 1
ATOM 1710 C CA . LYS A 1 220 ? 15.236 -14.750 4.818 1.00 32.84 220 LYS A CA 1
ATOM 1711 C C . LYS A 1 220 ? 15.463 -14.206 6.210 1.00 32.84 220 LYS A C 1
ATOM 1713 O O . LYS A 1 220 ? 16.542 -13.718 6.501 1.00 32.84 220 LYS A O 1
ATOM 1718 N N . LYS A 1 221 ? 14.495 -14.374 7.103 1.00 35.25 221 LYS A N 1
ATOM 1719 C CA . LYS A 1 221 ? 14.728 -14.305 8.548 1.00 35.25 221 LYS A CA 1
ATOM 1720 C C . LYS A 1 221 ? 15.002 -15.717 9.073 1.00 35.25 221 LYS A C 1
ATOM 1722 O O . LYS A 1 221 ? 14.163 -16.603 8.923 1.00 35.25 221 LYS A O 1
ATOM 1727 N N . ARG A 1 222 ? 16.160 -15.942 9.705 1.00 35.25 222 ARG A N 1
ATOM 1728 C CA . ARG A 1 222 ? 16.414 -17.168 10.489 1.00 35.25 222 ARG A CA 1
ATOM 1729 C C . ARG A 1 222 ? 16.037 -16.920 11.945 1.00 35.25 222 ARG A C 1
ATOM 1731 O O . ARG A 1 222 ? 16.539 -15.991 12.566 1.00 35.25 222 ARG A O 1
ATOM 1738 N N . LEU A 1 223 ? 15.208 -17.799 12.499 1.00 31.00 223 LEU A N 1
ATOM 1739 C CA . LEU A 1 223 ? 15.139 -18.022 13.938 1.00 31.00 223 LEU A CA 1
ATOM 1740 C C . LEU A 1 223 ? 16.331 -18.874 14.351 1.00 31.00 223 LEU A C 1
ATOM 1742 O O . LEU A 1 223 ? 16.419 -20.037 13.962 1.00 31.00 223 LEU A O 1
ATOM 1746 N N . GLN A 1 224 ? 17.245 -18.319 15.142 1.00 30.59 224 GLN A N 1
ATOM 1747 C CA . GLN A 1 224 ? 18.206 -19.148 15.862 1.00 30.59 224 GLN A CA 1
ATOM 1748 C C . GLN A 1 224 ? 17.539 -19.703 17.120 1.00 30.59 224 GLN A C 1
ATOM 1750 O O . GLN A 1 224 ? 17.681 -19.167 18.214 1.00 30.59 224 GLN A O 1
ATOM 1755 N N . ALA A 1 225 ? 16.819 -20.811 16.957 1.00 31.23 225 ALA A N 1
ATOM 1756 C CA . ALA A 1 225 ? 16.622 -21.756 18.042 1.00 31.23 225 ALA A CA 1
ATOM 1757 C C . ALA A 1 225 ? 17.717 -22.830 17.926 1.00 31.23 225 ALA A C 1
ATOM 1759 O O . ALA A 1 225 ? 17.737 -23.607 16.978 1.00 31.23 225 ALA A O 1
ATOM 1760 N N . ALA A 1 226 ? 18.629 -22.841 18.900 1.00 31.42 226 ALA A N 1
ATOM 1761 C CA . ALA A 1 226 ? 19.543 -23.945 19.205 1.00 31.42 226 ALA A CA 1
ATOM 1762 C C . ALA A 1 226 ? 20.668 -24.291 18.196 1.00 31.42 226 ALA A C 1
ATOM 1764 O O . ALA A 1 226 ? 20.893 -25.458 17.899 1.00 31.42 226 ALA A O 1
ATOM 1765 N N . GLU A 1 227 ? 21.502 -23.325 17.795 1.00 35.97 227 GLU A N 1
ATOM 1766 C CA . GLU A 1 227 ? 22.840 -23.631 17.226 1.00 35.97 227 GLU A CA 1
ATOM 1767 C C . GLU A 1 227 ? 23.980 -23.640 18.271 1.00 35.97 227 GLU A C 1
ATOM 1769 O O . GLU A 1 227 ? 25.136 -23.854 17.927 1.00 35.97 227 GLU A O 1
ATOM 1774 N N . MET A 1 228 ? 23.677 -23.514 19.571 1.00 36.19 228 MET A N 1
ATOM 1775 C CA . MET A 1 228 ? 24.677 -23.616 20.657 1.00 36.19 228 MET A CA 1
ATOM 1776 C C . MET A 1 228 ? 24.620 -24.929 21.463 1.00 36.19 228 MET A C 1
ATOM 1778 O O . MET A 1 228 ? 25.458 -25.143 22.337 1.00 36.19 228 MET A O 1
ATOM 1782 N N . SER A 1 229 ? 23.680 -25.837 21.162 1.00 35.16 229 SER A N 1
ATOM 1783 C CA . SER A 1 229 ? 23.576 -27.149 21.834 1.00 35.16 229 SER A CA 1
ATOM 1784 C C . SER A 1 229 ? 24.181 -28.303 21.030 1.00 35.16 229 SER A C 1
ATOM 1786 O O . SER A 1 229 ? 24.595 -29.294 21.622 1.00 35.16 229 SER A O 1
ATOM 1788 N N . ILE A 1 230 ? 24.262 -28.194 19.701 1.00 39.44 230 ILE A N 1
ATOM 1789 C CA . ILE A 1 230 ? 24.783 -29.277 18.849 1.00 39.44 230 ILE A CA 1
ATOM 1790 C C . ILE A 1 230 ? 26.316 -29.213 18.771 1.00 39.44 230 ILE A C 1
ATOM 1792 O O . ILE A 1 230 ? 26.977 -30.246 18.827 1.00 39.44 230 ILE A O 1
ATOM 1796 N N . LEU A 1 231 ? 26.908 -28.013 18.805 1.00 34.56 231 LEU A N 1
ATOM 1797 C CA . LEU A 1 231 ? 28.369 -27.859 18.855 1.00 34.56 231 LEU A CA 1
ATOM 1798 C C . LEU A 1 231 ? 28.976 -28.215 20.227 1.00 34.56 231 LEU A C 1
ATOM 1800 O O . LEU A 1 231 ? 30.102 -28.692 20.270 1.00 34.56 231 LEU A O 1
ATOM 1804 N N . ARG A 1 232 ? 28.218 -28.113 21.333 1.00 40.56 232 ARG A N 1
ATOM 1805 C CA . ARG A 1 232 ? 28.631 -28.651 22.653 1.00 40.56 232 ARG A CA 1
ATOM 1806 C C . ARG A 1 232 ? 28.344 -30.150 22.833 1.00 40.56 232 ARG A C 1
ATOM 1808 O O . ARG A 1 232 ? 28.853 -30.758 23.773 1.00 40.56 232 ARG A O 1
ATOM 1815 N N . GLY A 1 233 ? 27.536 -30.742 21.949 1.00 37.22 233 GLY A N 1
ATOM 1816 C CA . GLY A 1 233 ? 27.246 -32.180 21.925 1.00 37.22 233 GLY A CA 1
ATOM 1817 C C . GLY A 1 233 ? 28.280 -32.987 21.134 1.00 37.22 233 GLY A C 1
ATOM 1818 O O . GLY A 1 233 ? 28.668 -34.070 21.555 1.00 37.22 233 GLY A O 1
ATOM 1819 N N . ILE A 1 234 ? 28.801 -32.433 20.036 1.00 36.84 234 ILE A N 1
ATOM 1820 C CA . ILE A 1 234 ? 29.754 -33.136 19.158 1.00 36.84 234 ILE A CA 1
ATOM 1821 C C . ILE A 1 234 ? 31.175 -33.195 19.764 1.00 36.84 234 ILE A C 1
ATOM 1823 O O . ILE A 1 234 ? 31.909 -34.158 19.537 1.00 36.84 234 ILE A O 1
ATOM 1827 N N . GLU A 1 235 ? 31.549 -32.251 20.634 1.00 35.53 235 GLU A N 1
ATOM 1828 C CA . GLU A 1 235 ? 32.815 -32.310 21.388 1.00 35.53 235 GLU A CA 1
ATOM 1829 C C . GLU A 1 235 ? 32.833 -33.389 22.492 1.00 35.53 235 GLU A C 1
ATOM 1831 O O . GLU A 1 235 ? 33.907 -33.843 22.888 1.00 35.53 235 GLU A O 1
ATOM 1836 N N . ASN 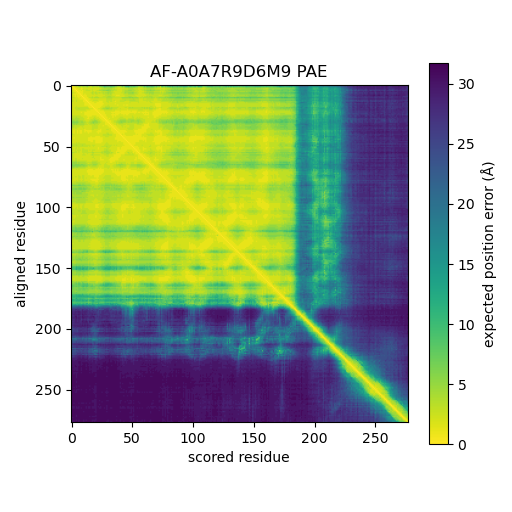A 1 236 ? 31.668 -33.863 22.957 1.00 36.41 236 ASN A N 1
ATOM 1837 C CA . ASN A 1 236 ? 31.570 -34.852 24.041 1.00 36.41 236 ASN A CA 1
ATOM 1838 C C . ASN A 1 236 ? 31.374 -36.306 23.570 1.00 36.41 236 ASN A C 1
ATOM 1840 O O . ASN A 1 236 ? 31.668 -37.225 24.335 1.00 36.41 236 ASN A O 1
ATOM 1844 N N . GLU A 1 237 ? 30.973 -36.537 22.316 1.00 37.34 237 GLU A N 1
ATOM 1845 C CA . GLU A 1 237 ? 30.858 -37.889 21.734 1.00 37.34 237 GLU A CA 1
ATOM 1846 C C . GLU A 1 237 ? 32.187 -38.392 21.128 1.00 37.34 237 GLU A C 1
ATOM 1848 O O . GLU A 1 237 ? 32.355 -39.579 20.866 1.00 37.34 237 GLU A O 1
ATOM 1853 N N . THR A 1 238 ? 33.188 -37.515 20.971 1.00 39.00 238 THR A N 1
ATOM 1854 C CA . THR A 1 238 ? 34.521 -37.875 20.438 1.00 39.00 238 THR A CA 1
ATOM 1855 C C . THR A 1 238 ? 35.461 -38.435 21.525 1.00 39.00 238 THR A C 1
ATOM 1857 O O . THR A 1 238 ? 36.664 -38.589 21.316 1.00 39.00 238 THR A O 1
ATOM 1860 N N . ARG A 1 239 ? 34.935 -38.759 22.718 1.00 41.66 239 ARG A N 1
ATOM 1861 C CA . ARG A 1 239 ? 35.727 -39.208 23.879 1.00 41.66 239 ARG A CA 1
ATOM 1862 C C . ARG A 1 239 ? 35.444 -40.638 24.346 1.00 41.66 239 ARG A C 1
ATOM 1864 O O . ARG A 1 239 ? 35.964 -41.034 25.385 1.00 41.66 239 ARG A O 1
ATOM 1871 N N . ARG A 1 240 ? 34.667 -41.428 23.595 1.00 39.59 240 ARG A N 1
ATOM 1872 C CA . ARG A 1 240 ? 34.489 -42.866 23.864 1.00 39.59 240 ARG A CA 1
ATOM 1873 C C . ARG A 1 240 ? 34.692 -43.700 22.603 1.00 39.59 240 ARG A C 1
ATOM 1875 O O . ARG A 1 240 ? 33.767 -43.987 21.864 1.00 39.59 240 ARG A O 1
ATOM 1882 N N . ASP A 1 241 ? 35.946 -44.100 22.442 1.00 37.44 241 ASP A N 1
ATOM 1883 C CA . ASP A 1 241 ? 36.351 -45.449 22.055 1.00 37.44 241 ASP A CA 1
ATOM 1884 C C . ASP A 1 241 ? 35.986 -45.993 20.666 1.00 37.44 241 ASP A C 1
ATOM 1886 O O . ASP A 1 241 ? 34.874 -46.444 20.416 1.00 37.44 241 ASP A O 1
ATOM 1890 N N . ARG A 1 242 ? 37.063 -46.186 19.881 1.00 40.84 242 ARG A N 1
ATOM 1891 C CA . ARG A 1 242 ? 37.203 -47.092 18.721 1.00 40.84 242 ARG A CA 1
ATOM 1892 C C . ARG A 1 242 ? 36.454 -46.583 17.486 1.00 40.84 242 ARG A C 1
ATOM 1894 O O . ARG A 1 242 ? 35.257 -46.753 17.356 1.00 40.84 242 ARG A O 1
ATOM 1901 N N . ILE A 1 243 ? 37.123 -45.930 16.538 1.00 40.94 243 ILE A N 1
ATOM 1902 C CA . ILE A 1 243 ? 37.873 -46.586 15.454 1.00 40.94 243 ILE A CA 1
ATOM 1903 C C . ILE A 1 243 ? 39.008 -45.640 15.031 1.00 40.94 243 ILE A C 1
ATOM 1905 O O . ILE A 1 243 ? 38.778 -44.621 14.385 1.00 40.94 243 ILE A O 1
ATOM 1909 N N . ARG A 1 244 ? 40.242 -45.971 15.423 1.00 40.28 244 ARG A N 1
ATOM 1910 C CA . ARG A 1 244 ? 41.459 -45.229 15.062 1.00 40.28 244 ARG A CA 1
ATOM 1911 C C . ARG A 1 244 ? 42.101 -45.715 13.748 1.00 40.28 244 ARG A C 1
ATOM 1913 O O . ARG A 1 244 ? 43.030 -45.075 13.289 1.00 40.28 244 ARG A O 1
ATOM 1920 N N . ASP A 1 245 ? 41.558 -46.730 13.069 1.00 43.12 245 ASP A N 1
ATOM 1921 C CA . ASP A 1 245 ? 42.266 -47.392 11.951 1.00 43.12 245 ASP A CA 1
ATOM 1922 C C . ASP A 1 245 ? 41.494 -47.448 10.611 1.00 43.12 245 ASP A C 1
ATOM 1924 O O . ASP A 1 245 ? 41.690 -48.366 9.825 1.00 43.12 245 ASP A O 1
ATOM 1928 N N . GLY A 1 246 ? 40.608 -46.485 10.306 1.00 41.50 246 GLY A N 1
ATOM 1929 C CA . GLY A 1 246 ? 39.784 -46.544 9.075 1.00 41.50 246 GLY A CA 1
ATOM 1930 C C . GLY A 1 246 ? 39.701 -45.289 8.195 1.00 41.50 246 GLY A C 1
ATOM 1931 O O . GLY A 1 246 ? 39.195 -45.371 7.075 1.00 41.50 246 GLY A O 1
ATOM 1932 N N . LEU A 1 247 ? 40.163 -44.118 8.653 1.00 37.75 247 LEU A N 1
ATOM 1933 C CA . LEU A 1 247 ? 39.858 -42.846 7.972 1.00 37.75 247 LEU A CA 1
ATOM 1934 C C . LEU A 1 247 ? 40.967 -42.286 7.063 1.00 37.75 247 LEU A C 1
ATOM 1936 O O . LEU A 1 247 ? 40.684 -41.396 6.260 1.00 37.75 247 LEU A O 1
ATOM 1940 N N . GLU A 1 248 ? 42.193 -42.818 7.106 1.00 42.25 248 GLU A N 1
ATOM 1941 C CA . GLU A 1 248 ? 43.267 -42.379 6.194 1.00 42.25 248 GLU A CA 1
ATOM 1942 C C . GLU A 1 248 ? 43.147 -42.962 4.771 1.00 42.25 248 GLU A C 1
ATOM 1944 O O . GLU A 1 248 ? 43.624 -42.359 3.807 1.00 42.25 248 GLU A O 1
ATOM 1949 N N . GLU A 1 249 ? 42.433 -44.078 4.594 1.00 41.56 249 GLU A N 1
ATOM 1950 C CA . GLU A 1 249 ? 42.264 -44.735 3.286 1.00 41.56 249 GLU A CA 1
ATOM 1951 C C . GLU A 1 249 ? 41.137 -44.098 2.440 1.00 41.56 249 GLU A C 1
ATOM 1953 O O . GLU A 1 249 ? 41.169 -44.107 1.207 1.00 41.56 249 GLU A O 1
ATOM 1958 N N . THR A 1 250 ? 40.151 -43.466 3.090 1.00 39.62 250 THR A N 1
ATOM 1959 C CA . THR A 1 250 ? 38.985 -42.858 2.414 1.00 39.62 250 THR A CA 1
ATOM 1960 C C . THR A 1 250 ? 39.282 -41.436 1.913 1.00 39.62 250 THR A C 1
ATOM 1962 O O . THR A 1 250 ? 38.761 -41.011 0.879 1.00 39.62 250 THR A O 1
ATOM 1965 N N . LEU A 1 251 ? 40.195 -40.714 2.577 1.00 39.56 251 LEU A N 1
ATOM 1966 C CA . LEU A 1 251 ? 40.615 -39.358 2.194 1.00 39.56 251 LEU A CA 1
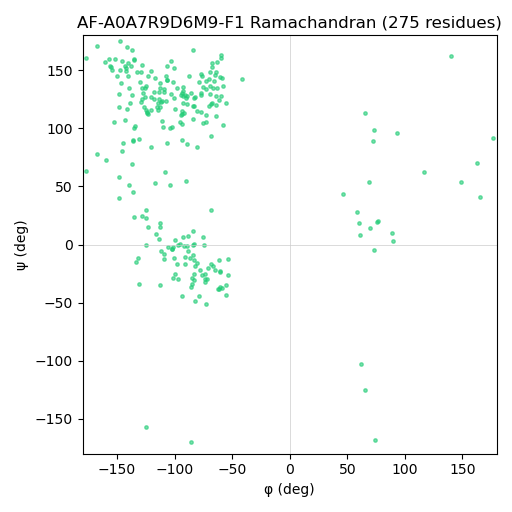ATOM 1967 C C . LEU A 1 251 ? 41.645 -39.326 1.048 1.00 39.56 251 LEU A C 1
ATOM 1969 O O . LEU A 1 251 ? 41.774 -38.303 0.376 1.00 39.56 251 LEU A O 1
ATOM 1973 N N . LYS A 1 252 ? 42.298 -40.454 0.733 1.00 40.19 252 LYS A N 1
ATOM 1974 C CA . LYS A 1 252 ? 43.133 -40.604 -0.476 1.00 40.19 252 LYS A CA 1
ATOM 1975 C C . LYS A 1 252 ? 42.334 -40.940 -1.744 1.00 40.19 252 LYS A C 1
ATOM 1977 O O . LYS A 1 252 ? 42.830 -40.700 -2.840 1.00 40.19 252 LYS A O 1
ATOM 1982 N N . ARG A 1 253 ? 41.087 -41.423 -1.632 1.00 38.59 253 ARG A N 1
ATOM 1983 C CA . ARG A 1 253 ? 40.248 -41.836 -2.782 1.00 38.59 253 ARG A CA 1
ATOM 1984 C C . ARG A 1 253 ? 39.164 -40.842 -3.223 1.00 38.59 253 ARG A C 1
ATOM 1986 O O . ARG A 1 253 ? 38.508 -41.095 -4.225 1.00 38.59 253 ARG A O 1
ATOM 1993 N N . LYS A 1 254 ? 38.991 -39.698 -2.549 1.00 37.06 254 LYS A N 1
ATOM 1994 C CA . LYS A 1 254 ? 38.040 -38.635 -2.963 1.00 37.06 254 LYS A CA 1
ATOM 1995 C C . LYS A 1 254 ? 38.692 -37.323 -3.416 1.00 37.06 254 LYS A C 1
ATOM 1997 O O . LYS A 1 254 ? 38.012 -36.318 -3.582 1.00 37.06 254 LYS A O 1
ATOM 2002 N N . ARG A 1 255 ? 39.998 -37.342 -3.697 1.00 32.81 255 ARG A N 1
ATOM 2003 C CA . ARG A 1 255 ? 40.727 -36.254 -4.369 1.00 32.81 255 ARG A CA 1
ATOM 2004 C C . ARG A 1 255 ? 41.009 -36.630 -5.832 1.00 32.81 255 ARG A C 1
ATOM 2006 O O . ARG A 1 255 ? 42.149 -36.622 -6.255 1.00 32.81 255 ARG A O 1
ATOM 2013 N N . PHE A 1 256 ? 39.978 -37.053 -6.564 1.00 36.22 256 PHE A N 1
ATOM 2014 C CA . PHE A 1 256 ? 39.995 -37.319 -8.013 1.00 36.22 256 PHE A CA 1
ATOM 2015 C C . PHE A 1 256 ? 38.534 -37.472 -8.475 1.00 36.22 256 PHE A C 1
ATOM 2017 O O . PHE A 1 256 ? 38.046 -38.590 -8.549 1.00 36.22 256 PHE A O 1
ATOM 2024 N N . LEU A 1 257 ? 37.809 -36.352 -8.636 1.00 34.94 257 LEU A N 1
ATOM 2025 C CA . LEU A 1 257 ? 36.535 -36.181 -9.380 1.00 34.94 257 LEU A CA 1
ATOM 2026 C C . LEU A 1 257 ? 35.850 -34.865 -8.949 1.00 34.94 257 LEU A C 1
ATOM 2028 O O . LEU A 1 257 ? 34.854 -34.903 -8.238 1.00 34.94 257 LEU A O 1
ATOM 2032 N N . TRP A 1 258 ? 36.418 -33.710 -9.327 1.00 28.95 258 TRP A N 1
ATOM 2033 C CA . TRP A 1 258 ? 35.699 -32.436 -9.566 1.00 28.95 258 TRP A CA 1
ATOM 2034 C C . TRP A 1 258 ? 36.677 -31.346 -10.057 1.00 28.95 258 TRP A C 1
ATOM 2036 O O . TRP A 1 258 ? 36.954 -30.357 -9.390 1.00 28.95 258 TRP A O 1
ATOM 2046 N N . LEU A 1 259 ? 37.267 -31.570 -11.230 1.00 31.78 259 LEU A N 1
ATOM 2047 C CA . LEU A 1 259 ? 37.874 -30.528 -12.064 1.00 31.78 259 LEU A CA 1
ATOM 2048 C C . LEU A 1 259 ? 37.419 -30.829 -13.488 1.00 31.78 259 LEU A C 1
ATOM 2050 O O . LEU A 1 259 ? 38.015 -31.642 -14.188 1.00 31.78 259 LEU A O 1
ATOM 2054 N N . GLY A 1 260 ? 36.284 -30.258 -13.867 1.00 29.06 260 GLY A N 1
ATOM 2055 C CA . GLY A 1 260 ? 35.679 -30.491 -15.167 1.00 29.06 260 GLY A CA 1
ATOM 2056 C C . GLY A 1 260 ? 34.353 -29.765 -15.251 1.00 29.06 260 GLY A C 1
ATOM 2057 O O . GLY A 1 260 ? 33.351 -30.316 -14.820 1.00 29.06 260 GLY A O 1
ATOM 2058 N N . HIS A 1 261 ? 34.413 -28.528 -15.745 1.00 29.78 261 HIS A N 1
ATOM 2059 C CA . HIS A 1 261 ? 33.395 -27.774 -16.496 1.00 29.78 261 HIS A CA 1
ATOM 2060 C C . HIS A 1 261 ? 33.488 -26.261 -16.215 1.00 29.78 261 HIS A C 1
ATOM 2062 O O . HIS A 1 261 ? 32.506 -25.609 -15.890 1.00 29.78 261 HIS A O 1
ATOM 2068 N N . GLU A 1 262 ? 34.679 -25.688 -16.410 1.00 30.11 262 GLU A N 1
ATOM 2069 C CA . GLU A 1 262 ? 34.821 -24.284 -16.807 1.00 30.11 262 GLU A CA 1
ATOM 2070 C C . GLU A 1 262 ? 35.143 -24.251 -18.301 1.00 30.11 262 GLU A C 1
ATOM 2072 O O . GLU A 1 262 ? 36.268 -24.520 -18.708 1.00 30.11 262 GLU A O 1
ATOM 2077 N N . TRP A 1 263 ? 34.137 -23.966 -19.126 1.00 28.94 263 TRP A N 1
ATOM 2078 C CA . TRP A 1 263 ? 34.316 -23.445 -20.479 1.00 28.94 263 TRP A CA 1
ATOM 2079 C C . TRP A 1 263 ? 33.127 -22.539 -20.795 1.00 28.94 263 TRP A C 1
ATOM 2081 O O . TRP A 1 263 ? 31.985 -22.992 -20.714 1.00 28.94 263 TRP A O 1
ATOM 2091 N N . ARG A 1 264 ? 33.445 -21.323 -21.275 1.00 27.38 264 ARG A N 1
ATOM 2092 C CA . ARG A 1 264 ? 32.699 -20.532 -22.279 1.00 27.38 264 ARG A CA 1
ATOM 2093 C C . ARG A 1 264 ? 32.097 -19.189 -21.833 1.00 27.38 264 ARG A C 1
ATOM 2095 O O . ARG A 1 264 ? 30.914 -18.989 -22.050 1.00 27.38 264 ARG A O 1
ATOM 2102 N N . ILE A 1 265 ? 32.932 -18.227 -21.416 1.00 30.36 265 ILE A N 1
ATOM 2103 C CA . ILE A 1 265 ? 32.841 -16.817 -21.871 1.00 30.36 265 ILE A CA 1
ATOM 2104 C C . ILE A 1 265 ? 34.263 -16.242 -21.982 1.00 30.36 265 ILE A C 1
ATOM 2106 O O . ILE A 1 265 ? 34.772 -15.655 -21.045 1.00 30.36 265 ILE A O 1
ATOM 2110 N N . GLU A 1 266 ? 34.907 -16.417 -23.138 1.00 31.03 266 GLU A N 1
ATOM 2111 C CA . GLU A 1 266 ? 36.010 -15.548 -23.585 1.00 31.03 266 GLU A CA 1
ATOM 2112 C C . GLU A 1 266 ? 36.144 -15.698 -25.110 1.00 31.03 266 GLU A C 1
ATOM 2114 O O . GLU A 1 266 ? 37.001 -16.402 -25.642 1.00 31.03 266 GLU A O 1
ATOM 2119 N N . ARG A 1 267 ? 35.193 -15.126 -25.855 1.00 34.12 267 ARG A N 1
ATOM 2120 C CA . ARG A 1 267 ? 35.305 -15.008 -27.317 1.00 34.12 267 ARG A CA 1
ATOM 2121 C C . ARG A 1 267 ? 34.612 -13.745 -27.821 1.00 34.12 267 ARG A C 1
ATOM 2123 O O . ARG A 1 267 ? 33.721 -13.844 -28.646 1.00 34.12 267 ARG A O 1
ATOM 2130 N N . LEU A 1 268 ? 35.035 -12.580 -27.320 1.00 34.66 268 LEU A N 1
ATOM 2131 C CA . LEU A 1 268 ? 34.853 -11.267 -27.968 1.00 34.66 268 LEU A CA 1
ATOM 2132 C C . LEU A 1 268 ? 36.019 -10.300 -27.645 1.00 34.66 268 LEU A C 1
ATOM 2134 O O . LEU A 1 268 ? 35.836 -9.105 -27.450 1.00 34.66 268 LEU A O 1
ATOM 2138 N N . ARG A 1 269 ? 37.251 -10.816 -27.631 1.00 35.62 269 ARG A N 1
ATOM 2139 C CA . ARG A 1 269 ? 38.491 -10.037 -27.793 1.00 35.62 269 ARG A CA 1
ATOM 2140 C C . ARG A 1 269 ? 39.376 -10.835 -28.740 1.00 35.62 269 ARG A C 1
ATOM 2142 O O . ARG A 1 269 ? 40.006 -11.781 -28.297 1.00 35.62 269 ARG A O 1
ATOM 2149 N N . ASN A 1 270 ? 39.227 -10.579 -30.041 1.00 38.84 270 ASN A N 1
ATOM 2150 C CA . ASN A 1 270 ? 40.170 -10.874 -31.143 1.00 38.84 270 ASN A CA 1
ATOM 2151 C C . ASN A 1 270 ? 39.479 -10.749 -32.519 1.00 38.84 270 ASN A C 1
ATOM 2153 O O . ASN A 1 270 ? 39.701 -11.554 -33.418 1.00 38.84 270 ASN A O 1
ATOM 2157 N N . LEU A 1 271 ? 38.624 -9.734 -32.697 1.00 38.38 271 LEU A N 1
ATOM 2158 C CA . LEU A 1 271 ? 38.100 -9.335 -34.016 1.00 38.38 271 LEU A CA 1
ATOM 2159 C C . LEU A 1 271 ? 38.347 -7.846 -34.329 1.00 38.38 271 LEU A C 1
ATOM 2161 O O . LEU A 1 271 ? 37.689 -7.274 -35.189 1.00 38.38 271 LEU A O 1
ATOM 2165 N N . THR A 1 272 ? 39.340 -7.234 -33.678 1.00 42.22 272 THR A N 1
ATOM 2166 C CA . THR A 1 272 ? 39.803 -5.861 -33.967 1.00 42.22 272 THR A CA 1
ATOM 2167 C C . THR A 1 272 ? 41.293 -5.763 -34.314 1.00 42.22 272 THR A C 1
ATOM 2169 O O . THR A 1 272 ? 41.816 -4.662 -34.360 1.00 42.22 272 THR A O 1
ATOM 2172 N N . GLU A 1 273 ? 41.970 -6.872 -34.637 1.00 46.47 273 GLU A N 1
ATOM 2173 C CA . GLU A 1 273 ? 43.380 -6.854 -35.095 1.00 46.47 273 GLU A CA 1
ATOM 2174 C C . GLU A 1 273 ? 43.629 -7.617 -36.414 1.00 46.47 273 GLU A C 1
ATOM 2176 O O . GLU A 1 273 ? 44.744 -8.028 -36.708 1.00 46.47 273 GLU A O 1
ATOM 2181 N N . GLN A 1 274 ? 42.607 -7.777 -37.265 1.00 46.19 274 GLN A N 1
ATOM 2182 C CA . GLN A 1 274 ? 42.800 -8.213 -38.664 1.00 46.19 274 GLN A CA 1
ATOM 2183 C C . GLN A 1 274 ? 41.963 -7.408 -39.671 1.00 46.19 274 GLN A C 1
ATOM 2185 O O . GLN A 1 274 ? 41.343 -7.954 -40.582 1.00 46.19 274 GLN A O 1
ATOM 2190 N N . ARG A 1 275 ? 41.956 -6.082 -39.509 1.00 45.62 275 ARG A N 1
ATOM 2191 C CA . ARG A 1 275 ? 41.611 -5.121 -40.570 1.00 45.62 275 ARG A CA 1
ATOM 2192 C C . ARG A 1 275 ? 42.543 -3.906 -40.527 1.00 45.62 275 ARG A C 1
ATOM 2194 O O . ARG A 1 275 ? 42.088 -2.774 -40.511 1.00 45.62 275 ARG A O 1
ATOM 2201 N N . GLU A 1 276 ? 43.843 -4.168 -40.515 1.00 49.34 276 GLU A N 1
ATOM 2202 C CA . GLU A 1 276 ? 44.832 -3.321 -41.185 1.00 49.34 276 GLU A CA 1
ATOM 2203 C C . GLU A 1 276 ? 45.768 -4.267 -41.939 1.00 49.34 276 GLU A C 1
ATOM 2205 O O . GLU A 1 276 ? 46.576 -4.989 -41.355 1.00 49.34 276 GLU A O 1
ATOM 2210 N N . GLY A 1 277 ? 45.518 -4.336 -43.242 1.00 42.34 277 GLY A N 1
ATOM 2211 C CA . GLY A 1 277 ? 46.127 -5.199 -44.243 1.00 42.34 277 GLY A CA 1
ATOM 2212 C C . GLY A 1 277 ? 45.421 -4.936 -45.560 1.00 42.34 277 GLY A C 1
ATOM 2213 O O . GLY A 1 277 ? 44.215 -5.264 -45.626 1.00 42.34 277 GLY A O 1
#

Mean predicted aligned error: 15.12 Å

Radius of gyration: 26.62 Å; Cα contacts (8 Å, |Δi|>4): 493; chains: 1; bounding box: 71×66×71 Å

Foldseek 3Di:
DACPVDPVCPPDPQWDDPPHWKIWHFDPDPPDQKDKDAFAQFFKAWPPQRHTDDNGPGIDIGGHHPVHTTMITTAQEKDKDFDDDPDPVVRVPTAIEIEHHHTPQQKHKDKDKAAPVPDPCCVVVLQIWIKIWMTGQFKIKIFTPGDNHPDKHWHAKYKYWDNQDDFPWKDWVNHTADWDWDFDDPDDDDDDDDDDTTTIIIPHDDTDTPDPDGDITIMGGDDPDDPPPVVVVVVVVVPDDDDPDPPVVVVVPPPPPPDDDDDDDDPDPDPPPPPPD

Secondary structure (DSSP, 8-state):
---TT-GGGTT--S-EEETTTEEE----STT-SEEEEEEPSS-EEETTT--EEE-SSEEEEEE--TT---EEEETTEEEEEE---SSHHHHTTSPEEEEEE--TTSEEEEEEEES-SS-TTTTTTT-SEEEEEEEETTEEEEEEEEE-S---EEEEEEEEE---S----EEETTEEE--EEE------GGG-SS-----EEEEE----EE-SS-----B------SSSSSHHHHHHHTTS---SSSSHHHHSSSSSS----------SSSSSSS---

Organism: Timema poppense (NCBI:txid170557)

Sequence (277 aa):
MRFPLDNLTYEIDYEFLWGSDLLIVPVLEENATQVSTYLPQSLWYDFYTSALVSHGGKNVTLNAPLDTIPLLVRGGSILPMQEPSATTTLTRKNNIYLLAAADELGVAAGELYWDDGDSLNSYEESLYILLKFNLSGAQLSGSSAHWGYPGVLTLGKVTVLGVKQPVTSVFIDQAATGFSYDTINKVPPSCLEGKEAKTLLYLAYYHPILAHGSETWIWKKRLQAAEMSILRGIENETRRDRIRDGLEETLKRKRFLWLGHEWRIERLRNLTEQREG